Protein AF-A0A2G6J281-F1 (afdb_monomer)

pLDDT: mean 72.34, std 15.85, range [36.16, 94.69]

Mean predicted aligned error: 18.1 Å

Sequence (210 aa):
MTTSAEVPEDAGVRAAHARAREVGAAQGRRDAAAYISDRTSDGYLLRRAVSTLAMGLGLFLVGGLLGALLLNLLGRRPSLRYAQRLGDAARATIAAIGDGGDGGGDGGGDGDGDGEEGGPLAPLTEPLTQAARTVERLVDLAAPLESDRGGDLAAARCAELYTTLEALLGHLEALALQVEAWRARDHDDAVTAEITAAAEALTARVEEAA

Secondary structure (DSSP, 8-state):
--------HHHHHHHHHHHHHHHHHHHHHHHHHHHHHHHSHHHHHHHHHHHHHHHHHHHHHHHHHHHHHHHHHHHSPPPHHHHHHHHHHHHHHHHHHHHTT-----S----------S-TTGGGHHHHHHHHHHHHHHHHHHHHHHH-TT-HHHHHHHHHHHHHHHHHHHHHHHHHHHHHHHHTS---HHHHHHHHHHHHHHHHHHHHH-

Foldseek 3Di:
DDDDDDDPPPVVVVVVVVVVVVVVVVVVVVVVVVVVCVPDVVVVVVVVVVVVVVVVVVCVVVVVVVVVVVVVVVVPLCALVNLVVLLVLLVVLLVLLVVVFDPDPDDDDPDPDDDPPGGLLRLQPVLSVLLNVLSVVLSVLLVVLNVVVPDPVSSVSNVVSSVLSVVLSVLSVVVSVLSVVLVVDDDDPVSSVVSNVSSVVSNVSSVVSD

Solvent-accessible surface area (backbone atoms only — not comparable to full-atom values): 12005 Å² total; per-residue (Å²): 134,83,91,84,77,85,82,76,60,72,62,55,56,52,53,51,55,51,50,52,51,52,51,52,54,52,49,52,51,51,52,49,51,51,54,48,49,71,68,38,68,62,49,57,48,50,52,50,48,51,52,50,51,51,52,51,50,49,52,48,52,51,52,49,50,51,48,50,49,50,51,48,56,73,62,51,66,86,43,65,70,53,45,48,51,52,40,52,50,39,49,52,47,50,46,61,55,53,70,74,48,71,83,74,94,73,86,91,72,101,62,100,64,86,79,75,87,60,50,92,58,46,69,38,52,61,38,49,52,50,39,50,53,43,43,52,51,51,42,59,59,39,52,62,38,65,72,47,78,84,41,73,66,33,53,52,51,43,53,50,50,49,54,50,52,53,52,53,34,55,52,48,54,54,48,42,55,50,50,56,52,50,73,75,44,81,86,44,74,65,52,48,51,52,47,47,52,49,22,54,53,47,39,54,53,40,61,77,70,100

Structure (mmCIF, N/CA/C/O backbone):
data_AF-A0A2G6J281-F1
#
_entry.id   AF-A0A2G6J281-F1
#
loop_
_atom_site.group_PDB
_atom_site.id
_atom_site.type_symbol
_atom_site.label_atom_id
_atom_site.label_alt_id
_atom_site.label_comp_id
_atom_site.label_asym_id
_atom_site.label_entity_id
_atom_site.label_seq_id
_atom_site.pdbx_PDB_ins_code
_atom_site.Cartn_x
_atom_site.Cartn_y
_atom_site.Cartn_z
_atom_site.occupancy
_atom_site.B_iso_or_equiv
_atom_site.auth_seq_id
_atom_site.auth_comp_id
_atom_site.auth_asym_id
_atom_site.auth_atom_id
_atom_site.pdbx_PDB_model_num
ATOM 1 N N . MET A 1 1 ? -118.760 32.537 0.431 1.00 36.28 1 MET A N 1
ATOM 2 C CA . MET A 1 1 ? -118.162 33.709 -0.237 1.00 36.28 1 MET A CA 1
ATOM 3 C C . MET A 1 1 ? -116.824 33.997 0.427 1.00 36.28 1 MET A C 1
ATOM 5 O O . MET A 1 1 ? -116.804 34.332 1.600 1.00 36.28 1 MET A O 1
ATOM 9 N N . THR A 1 2 ? -115.757 33.703 -0.321 1.00 37.19 2 THR A N 1
ATOM 10 C CA . THR A 1 2 ? -114.364 34.190 -0.235 1.00 37.19 2 THR A CA 1
ATOM 11 C C . THR A 1 2 ? -113.730 34.436 1.140 1.00 37.19 2 THR A C 1
ATOM 13 O O . THR A 1 2 ? -113.844 35.511 1.719 1.00 37.19 2 THR A O 1
ATOM 16 N N . THR A 1 3 ? -112.932 33.460 1.576 1.00 41.19 3 THR A N 1
ATOM 17 C CA . THR A 1 3 ? -111.776 33.639 2.463 1.00 41.19 3 THR A CA 1
ATOM 18 C C . THR A 1 3 ? -110.683 34.430 1.738 1.00 41.19 3 THR A C 1
ATOM 20 O O . THR A 1 3 ? -110.033 33.890 0.846 1.00 41.19 3 THR A O 1
ATOM 23 N N . SER A 1 4 ? -110.467 35.686 2.129 1.00 49.28 4 SER A N 1
ATOM 24 C CA . SER A 1 4 ? -109.177 36.364 1.962 1.00 49.28 4 SER A CA 1
ATOM 25 C C . SER A 1 4 ? -108.483 36.322 3.315 1.00 49.28 4 SER A C 1
ATOM 27 O O . SER A 1 4 ? -108.919 36.991 4.247 1.00 49.28 4 SER A O 1
ATOM 29 N N . ALA A 1 5 ? -107.444 35.502 3.430 1.00 51.75 5 ALA A N 1
ATOM 30 C CA . ALA A 1 5 ? -106.499 35.559 4.533 1.00 51.75 5 ALA A CA 1
ATOM 31 C C . ALA A 1 5 ? -105.119 35.804 3.922 1.00 51.75 5 ALA A C 1
ATOM 33 O O . ALA A 1 5 ? -104.686 35.075 3.030 1.00 51.75 5 ALA A O 1
ATOM 34 N N . GLU A 1 6 ? -104.523 36.908 4.356 1.00 49.16 6 GLU A N 1
ATOM 35 C CA . GLU A 1 6 ? -103.303 37.533 3.863 1.00 49.16 6 GLU A CA 1
ATOM 36 C C . GLU A 1 6 ? -102.089 36.599 3.818 1.00 49.16 6 GLU A C 1
ATOM 38 O O . GLU A 1 6 ? -101.853 35.767 4.693 1.00 49.16 6 GLU A O 1
ATOM 43 N N . VAL A 1 7 ? -101.291 36.806 2.775 1.00 54.88 7 VAL A N 1
ATOM 44 C CA . VAL A 1 7 ? -100.004 36.167 2.508 1.00 54.88 7 VAL A CA 1
ATOM 45 C C . VAL A 1 7 ? -98.959 36.658 3.527 1.00 54.88 7 VAL A C 1
ATOM 47 O O . VAL A 1 7 ? -98.686 37.858 3.568 1.00 54.88 7 VAL A O 1
ATOM 50 N N . PRO A 1 8 ? -98.297 35.787 4.318 1.00 52.44 8 PRO A N 1
ATOM 51 C CA . PRO A 1 8 ? -97.221 36.197 5.216 1.00 52.44 8 PRO A CA 1
ATOM 52 C C . PRO A 1 8 ? -95.855 36.142 4.501 1.00 52.44 8 PRO A C 1
ATOM 54 O O . PRO A 1 8 ? -94.905 35.548 5.007 1.00 52.44 8 PRO A O 1
ATOM 57 N N . GLU A 1 9 ? -95.726 36.728 3.306 1.00 56.56 9 GLU A N 1
ATOM 58 C CA . GLU A 1 9 ? -94.452 36.743 2.554 1.00 56.56 9 GLU A CA 1
ATOM 59 C C . GLU A 1 9 ? -93.429 37.722 3.158 1.00 56.56 9 GLU A C 1
ATOM 61 O O . GLU A 1 9 ? -92.218 37.501 3.093 1.00 56.56 9 GLU A O 1
ATOM 66 N N . ASP A 1 10 ? -93.895 38.761 3.850 1.00 60.50 10 ASP A N 1
ATOM 67 C CA . ASP A 1 10 ? -93.049 39.877 4.286 1.00 60.50 10 ASP A CA 1
ATOM 68 C C . ASP A 1 10 ? -92.187 39.581 5.527 1.00 60.50 10 ASP A C 1
ATOM 70 O O . ASP A 1 10 ? -91.179 40.245 5.790 1.00 60.50 10 ASP A O 1
ATOM 74 N N . ALA A 1 11 ? -92.564 38.589 6.336 1.00 59.88 11 ALA A N 1
ATOM 75 C CA . ALA A 1 11 ? -91.786 38.189 7.512 1.00 59.88 11 ALA A CA 1
ATOM 76 C C . ALA A 1 11 ? -90.620 37.261 7.131 1.00 59.88 11 ALA A C 1
ATOM 78 O O . ALA A 1 11 ? -89.511 37.409 7.651 1.00 59.88 11 ALA A O 1
ATOM 79 N N . GLY A 1 12 ? -90.850 36.348 6.180 1.00 63.81 12 GLY A N 1
ATOM 80 C CA . GLY A 1 12 ? -89.843 35.398 5.705 1.00 63.81 12 GLY A CA 1
ATOM 81 C C . GLY A 1 12 ? -88.699 36.081 4.957 1.00 63.81 12 GLY A C 1
ATOM 82 O O . GLY A 1 12 ? -87.530 35.812 5.238 1.00 63.81 12 GLY A O 1
ATOM 83 N N . VAL A 1 13 ? -89.021 37.035 4.076 1.00 63.66 13 VAL A N 1
ATOM 84 C CA . VAL A 1 13 ? -88.019 37.788 3.303 1.00 63.66 13 VAL A CA 1
ATOM 85 C C . VAL A 1 13 ? -87.156 38.671 4.212 1.00 63.66 13 VAL A C 1
ATOM 87 O O . VAL A 1 13 ? -85.931 38.702 4.068 1.00 63.66 13 VAL A O 1
ATOM 90 N N . ARG A 1 14 ? -87.752 39.324 5.220 1.00 67.62 14 ARG A N 1
ATOM 91 C CA . ARG A 1 14 ? -86.999 40.119 6.208 1.00 67.62 14 ARG A CA 1
ATOM 92 C C . ARG A 1 14 ? -86.098 39.256 7.095 1.00 67.62 14 ARG A C 1
ATOM 94 O O . ARG A 1 14 ? -84.954 39.639 7.340 1.00 67.62 14 ARG A O 1
ATOM 101 N N . ALA A 1 15 ? -86.562 38.080 7.520 1.00 70.19 15 ALA A N 1
ATOM 102 C CA . ALA A 1 15 ? -85.751 37.138 8.294 1.00 70.19 15 ALA A CA 1
ATOM 103 C C . ALA A 1 15 ? -84.578 36.563 7.475 1.00 70.19 15 ALA A C 1
ATOM 105 O O . ALA A 1 15 ? -83.464 36.432 7.989 1.00 70.19 15 ALA A O 1
ATOM 106 N N . ALA A 1 16 ? -84.794 36.277 6.188 1.00 67.50 16 ALA A N 1
ATOM 107 C CA . ALA A 1 16 ? -83.745 35.820 5.280 1.00 67.50 16 ALA A CA 1
ATOM 108 C C . ALA A 1 16 ? -82.684 36.908 5.032 1.00 67.50 16 ALA A C 1
ATOM 110 O O . ALA A 1 16 ? -81.487 36.629 5.109 1.00 67.50 16 ALA A O 1
ATOM 111 N N . HIS A 1 17 ? -83.099 38.164 4.830 1.00 69.00 17 HIS A N 1
ATOM 112 C CA . HIS A 1 17 ? -82.170 39.291 4.703 1.00 69.00 17 HIS A CA 1
ATOM 113 C C . HIS A 1 17 ? -81.377 39.565 5.987 1.00 69.00 17 HIS A C 1
ATOM 115 O O . HIS A 1 17 ? -80.195 39.912 5.907 1.00 69.00 17 HIS A O 1
ATOM 121 N N . ALA A 1 18 ? -81.986 39.386 7.163 1.00 71.31 18 ALA A N 1
ATOM 122 C CA . ALA A 1 18 ? -81.285 39.515 8.438 1.00 71.31 18 ALA A CA 1
ATOM 123 C C . ALA A 1 18 ? -80.198 38.436 8.587 1.00 71.31 18 ALA A C 1
ATOM 125 O O . ALA A 1 18 ? -79.039 38.766 8.840 1.00 71.31 18 ALA A O 1
ATOM 126 N N . ARG A 1 19 ? -80.527 37.168 8.294 1.00 68.62 19 ARG A N 1
ATOM 127 C CA . ARG A 1 19 ? -79.550 36.064 8.297 1.00 68.62 19 ARG A CA 1
ATOM 128 C C . ARG A 1 19 ? -78.427 36.261 7.282 1.00 68.62 19 ARG A C 1
ATOM 130 O O . ARG A 1 19 ? -77.271 36.006 7.603 1.00 68.62 19 ARG A O 1
ATOM 137 N N . ALA A 1 20 ? -78.729 36.747 6.079 1.00 67.06 20 ALA A N 1
ATOM 138 C CA . ALA A 1 20 ? -77.706 37.011 5.067 1.00 67.06 20 ALA A CA 1
ATOM 139 C C . ALA A 1 20 ? -76.703 38.087 5.526 1.00 67.06 20 ALA A C 1
ATOM 141 O O . ALA A 1 20 ? -75.500 37.946 5.301 1.00 67.06 20 ALA A O 1
ATOM 142 N N . ARG A 1 21 ? -77.169 39.130 6.229 1.00 69.38 21 ARG A N 1
ATOM 143 C CA . ARG A 1 21 ? -76.287 40.149 6.822 1.00 69.38 21 ARG A CA 1
ATOM 144 C C . ARG A 1 21 ? -75.441 39.594 7.965 1.00 69.38 21 ARG A C 1
ATOM 146 O O . ARG A 1 21 ? -74.266 39.933 8.053 1.00 69.38 21 ARG A O 1
ATOM 153 N N . GLU A 1 22 ? -75.999 38.727 8.804 1.00 74.19 22 GLU A N 1
ATOM 154 C CA . GLU A 1 22 ? -75.253 38.080 9.891 1.00 74.19 22 GLU A CA 1
ATOM 155 C C . GLU A 1 22 ? -74.158 37.149 9.366 1.00 74.19 22 GLU A C 1
ATOM 157 O O . GLU A 1 22 ? -73.026 37.200 9.852 1.00 74.19 22 GLU A O 1
ATOM 162 N N . VAL A 1 23 ? -74.459 36.349 8.338 1.00 72.00 23 VAL A N 1
ATOM 163 C CA . VAL A 1 23 ? -73.477 35.465 7.694 1.00 72.00 23 VAL A CA 1
ATOM 164 C C . VAL A 1 23 ? -72.401 36.288 6.988 1.00 72.00 23 VAL A C 1
ATOM 166 O O . VAL A 1 23 ? -71.219 36.030 7.199 1.00 72.00 23 VAL A O 1
ATOM 169 N N . GLY A 1 24 ? -72.774 37.334 6.243 1.00 68.56 24 GLY A N 1
ATOM 170 C CA . GLY A 1 24 ? -71.813 38.247 5.617 1.00 68.56 24 GLY A CA 1
ATOM 171 C C . GLY A 1 24 ? -70.904 38.950 6.634 1.00 68.56 24 GLY A C 1
ATOM 172 O O . GLY A 1 24 ? -69.693 39.027 6.436 1.00 68.56 24 GLY A O 1
ATOM 173 N N . ALA A 1 25 ? -71.451 39.385 7.773 1.00 71.88 25 ALA A N 1
ATOM 174 C CA . ALA A 1 25 ? -70.680 39.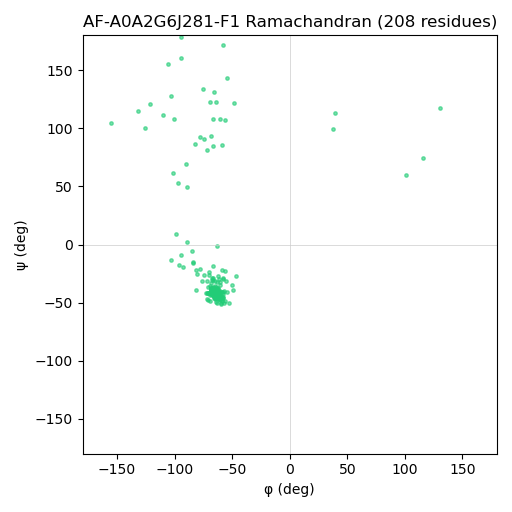997 8.855 1.00 71.88 25 ALA A CA 1
ATOM 175 C C . ALA A 1 25 ? -69.800 38.987 9.612 1.00 71.88 25 ALA A C 1
ATOM 177 O O . ALA A 1 25 ? -68.742 39.342 10.132 1.00 71.88 25 ALA A O 1
ATOM 178 N N . ALA A 1 26 ? -70.215 37.724 9.716 1.00 68.38 26 ALA A N 1
ATOM 179 C CA . ALA A 1 26 ? -69.396 36.663 10.297 1.00 68.38 26 ALA A CA 1
ATOM 180 C C . ALA A 1 26 ? -68.241 36.266 9.364 1.00 68.38 26 ALA A C 1
ATOM 182 O O . ALA A 1 26 ? -67.112 36.118 9.831 1.00 68.38 26 ALA A O 1
ATOM 183 N N . GLN A 1 27 ? -68.504 36.161 8.059 1.00 70.31 27 GLN A N 1
ATOM 184 C CA . GLN A 1 27 ? -67.502 35.864 7.035 1.00 70.31 27 GLN A CA 1
ATOM 185 C C . GLN A 1 27 ? -66.469 36.994 6.946 1.00 70.31 27 GLN A C 1
ATOM 187 O O . GLN A 1 27 ? -65.279 36.749 7.108 1.00 70.31 27 GLN A O 1
ATOM 192 N N . GLY A 1 28 ? -66.927 38.248 6.846 1.00 69.56 28 GLY A N 1
ATOM 193 C CA . GLY A 1 28 ? -66.046 39.415 6.804 1.00 69.56 28 GLY A CA 1
ATOM 194 C C . GLY A 1 28 ? -65.173 39.563 8.054 1.00 69.56 28 GLY A C 1
ATOM 195 O O . GLY A 1 28 ? -64.028 39.987 7.950 1.00 69.56 28 GLY A O 1
ATOM 196 N N . ARG A 1 29 ? -65.658 39.149 9.235 1.00 68.44 29 ARG A N 1
ATOM 197 C CA . ARG A 1 29 ? -64.842 39.117 10.464 1.00 68.44 29 ARG A CA 1
ATOM 198 C C . ARG A 1 29 ? -63.782 38.017 10.449 1.00 68.44 29 ARG A C 1
ATOM 200 O O . ARG A 1 29 ? -62.690 38.251 10.957 1.00 68.44 29 ARG A O 1
ATOM 207 N N . ARG A 1 30 ? -64.072 36.844 9.877 1.00 66.31 30 ARG A N 1
ATOM 208 C CA . ARG A 1 30 ? -63.082 35.762 9.724 1.00 66.31 30 ARG A CA 1
ATOM 209 C C . ARG A 1 30 ? -62.011 36.125 8.704 1.00 66.31 30 ARG A C 1
ATOM 211 O O . ARG A 1 30 ? -60.834 35.956 8.999 1.00 66.31 30 ARG A O 1
ATOM 218 N N . ASP A 1 31 ? -62.410 36.694 7.572 1.00 66.75 31 ASP A N 1
ATOM 219 C CA . ASP A 1 31 ? -61.478 37.110 6.524 1.00 66.75 31 ASP A CA 1
ATOM 220 C C . ASP A 1 31 ? -60.626 38.300 6.984 1.00 66.75 31 ASP A C 1
ATOM 222 O O . ASP A 1 31 ? -59.417 38.315 6.764 1.00 66.75 31 ASP A O 1
ATOM 226 N N . ALA A 1 32 ? -61.209 39.251 7.724 1.00 61.34 32 ALA A N 1
ATOM 227 C CA . ALA A 1 32 ? -60.452 40.330 8.354 1.00 61.34 32 ALA A CA 1
ATOM 228 C C . ALA A 1 32 ? -59.491 39.811 9.435 1.00 61.34 32 ALA A C 1
ATOM 230 O O . ALA A 1 32 ? -58.360 40.280 9.507 1.00 61.34 32 ALA A O 1
ATOM 231 N N . ALA A 1 33 ? -59.891 38.829 10.251 1.00 61.09 33 ALA A N 1
ATOM 232 C CA . ALA A 1 33 ? -59.008 38.223 11.248 1.00 61.09 33 ALA A CA 1
ATOM 233 C C . ALA A 1 33 ? -57.845 37.454 10.599 1.00 61.09 33 ALA A C 1
ATOM 235 O O . ALA A 1 33 ? -56.710 37.576 11.055 1.00 61.09 33 ALA A O 1
ATOM 236 N N . ALA A 1 34 ? -58.103 36.729 9.506 1.00 60.69 34 ALA A N 1
ATOM 237 C CA . ALA A 1 34 ? -57.070 36.060 8.720 1.00 60.69 34 ALA A CA 1
ATOM 238 C C . ALA A 1 34 ? -56.107 37.078 8.087 1.00 60.69 34 ALA A C 1
ATOM 240 O O . ALA A 1 34 ? -54.893 36.948 8.239 1.00 60.69 34 ALA A O 1
ATOM 241 N N . TYR A 1 35 ? -56.639 38.145 7.482 1.00 59.97 35 TYR A N 1
ATOM 242 C CA . TYR A 1 35 ? -55.853 39.231 6.891 1.00 59.97 35 TYR A CA 1
ATOM 243 C C . TYR A 1 35 ? -55.008 39.990 7.925 1.00 59.97 35 TYR A C 1
ATOM 245 O O . TYR A 1 35 ? -53.868 40.355 7.649 1.00 59.97 35 TYR A O 1
ATOM 253 N N . ILE A 1 36 ? -55.533 40.201 9.137 1.00 56.94 36 ILE A N 1
ATOM 254 C CA . ILE A 1 36 ? -54.784 40.807 10.246 1.00 56.94 36 ILE A CA 1
ATOM 255 C C . ILE A 1 36 ? -53.693 39.847 10.736 1.00 56.94 36 ILE A C 1
ATOM 257 O O . ILE A 1 36 ? -52.570 40.290 10.942 1.00 56.94 36 ILE A O 1
ATOM 261 N N . SER A 1 37 ? -53.975 38.544 10.855 1.00 57.50 37 SER A N 1
ATOM 262 C CA . SER A 1 37 ? -52.988 37.548 11.306 1.00 57.50 37 SER A CA 1
ATOM 263 C C . SER A 1 37 ? -51.829 37.330 10.327 1.00 57.50 37 SER A C 1
ATOM 265 O O . SER A 1 37 ? -50.723 37.010 10.753 1.00 57.50 37 SER A O 1
ATOM 267 N N . ASP A 1 38 ? -52.069 37.532 9.029 1.00 56.22 38 ASP A N 1
ATOM 268 C CA . ASP A 1 38 ? -51.047 37.388 7.987 1.00 56.22 38 ASP A CA 1
ATOM 269 C C . ASP A 1 38 ? -50.164 38.647 7.877 1.00 56.22 38 ASP A C 1
ATOM 271 O O . ASP A 1 38 ? -49.026 38.588 7.413 1.00 56.22 38 ASP A O 1
ATOM 275 N N . ARG A 1 39 ? -50.668 39.800 8.349 1.00 54.50 39 ARG A N 1
ATOM 276 C CA . ARG A 1 39 ? -49.975 41.097 8.293 1.00 54.50 39 ARG A CA 1
ATOM 277 C C . ARG A 1 39 ? -49.366 41.549 9.621 1.00 54.50 39 ARG A C 1
ATOM 279 O O . ARG A 1 39 ? -48.566 42.485 9.618 1.00 54.50 39 ARG A O 1
ATOM 286 N N . THR A 1 40 ? -49.717 40.932 10.749 1.00 55.75 40 THR A N 1
ATOM 287 C CA . THR A 1 40 ? -49.035 41.190 12.020 1.00 55.75 40 THR A CA 1
ATOM 288 C C . THR A 1 40 ? -47.673 40.502 12.023 1.00 55.75 40 THR A C 1
ATOM 290 O O . THR A 1 40 ? -47.521 39.339 11.652 1.00 55.75 40 THR A O 1
ATOM 293 N N . SER A 1 41 ? -46.655 41.244 12.461 1.00 53.41 41 SER A N 1
ATOM 294 C CA . SER A 1 41 ? -45.264 40.800 12.606 1.00 53.41 41 SER A CA 1
ATOM 295 C C . SER A 1 41 ? -45.120 39.447 13.309 1.00 53.41 41 SER A C 1
ATOM 297 O O . SER A 1 41 ? -44.174 38.718 13.027 1.00 53.41 41 SER A O 1
ATOM 299 N N . ASP A 1 42 ? -46.074 39.084 14.166 1.00 57.28 42 ASP A N 1
ATOM 300 C CA . ASP A 1 42 ? -46.091 37.840 14.931 1.00 57.28 42 ASP A CA 1
ATOM 301 C C . ASP A 1 42 ? -46.231 36.587 14.058 1.00 57.28 42 ASP A C 1
ATOM 303 O O . ASP A 1 42 ? -45.553 35.599 14.327 1.00 57.28 42 ASP A O 1
ATOM 307 N N . GLY A 1 43 ? -47.017 36.609 12.973 1.00 53.22 43 GLY A N 1
ATOM 308 C CA . GLY A 1 43 ? -47.150 35.457 12.067 1.00 53.22 43 GLY A CA 1
ATOM 309 C C . GLY A 1 43 ? -45.864 35.172 11.283 1.00 53.22 43 GLY A C 1
ATOM 310 O O . GLY A 1 43 ? -45.452 34.018 11.110 1.00 53.22 43 GLY A O 1
ATOM 311 N N . TYR A 1 44 ? -45.172 36.239 10.878 1.00 56.94 44 TYR A N 1
ATOM 312 C CA . TYR A 1 44 ? -43.866 36.160 10.229 1.00 56.94 44 TYR A CA 1
ATOM 313 C C . TYR A 1 44 ? -42.761 35.750 11.214 1.00 56.94 44 TYR A C 1
ATOM 315 O O . TYR A 1 44 ? -41.926 34.905 10.885 1.00 56.94 44 TYR A O 1
ATOM 323 N N . LEU A 1 45 ? -42.773 36.292 12.437 1.00 57.44 45 LEU A N 1
ATOM 324 C CA . LEU A 1 45 ? -41.825 35.932 13.494 1.00 57.44 45 LEU A CA 1
ATOM 325 C C . LEU A 1 45 ? -41.985 34.472 13.926 1.00 57.44 45 LEU A C 1
ATOM 327 O O . LEU A 1 45 ? -40.975 33.788 14.078 1.00 57.44 45 LEU A O 1
ATOM 331 N N . LEU A 1 46 ? -43.215 33.963 14.041 1.00 64.75 46 LEU A N 1
ATOM 332 C CA . LEU A 1 46 ? -43.466 32.563 14.385 1.00 64.75 46 LEU A CA 1
ATOM 333 C C . LEU A 1 46 ? -42.978 31.618 13.279 1.00 64.75 46 LEU A C 1
ATOM 335 O O . LEU A 1 46 ? -42.266 30.659 13.566 1.00 64.75 46 LEU A O 1
ATOM 339 N N . ARG A 1 47 ? -43.279 31.910 12.002 1.00 61.16 47 ARG A N 1
ATOM 340 C CA . ARG A 1 47 ? -42.759 31.118 10.869 1.00 61.16 47 ARG A CA 1
ATOM 341 C C . ARG A 1 47 ? -41.238 31.167 10.794 1.00 61.16 47 ARG A C 1
ATOM 343 O O . ARG A 1 47 ? -40.610 30.135 10.580 1.00 61.16 47 ARG A O 1
ATOM 350 N N . ARG A 1 48 ? -40.630 32.336 11.008 1.00 64.19 48 ARG A N 1
ATOM 351 C CA . ARG A 1 48 ? -39.170 32.485 11.017 1.00 64.19 48 ARG A CA 1
ATOM 352 C C . ARG A 1 48 ? -38.537 31.723 12.179 1.00 64.19 48 ARG A C 1
ATOM 354 O O . ARG A 1 48 ? -37.532 31.052 11.964 1.00 64.19 48 ARG A O 1
ATOM 361 N N . ALA A 1 49 ? -39.121 31.774 13.374 1.00 65.50 49 ALA A N 1
ATOM 362 C CA . ALA A 1 49 ? -38.647 31.027 14.536 1.00 65.50 49 ALA A CA 1
ATOM 363 C C . ALA A 1 49 ? -38.752 29.511 14.312 1.00 65.50 49 ALA A C 1
ATOM 365 O O . ALA A 1 49 ? -37.777 28.799 14.536 1.00 65.50 49 ALA A O 1
ATOM 366 N N . VAL A 1 50 ? -39.882 29.026 13.784 1.00 67.94 50 VAL A N 1
ATOM 367 C CA . VAL A 1 50 ? -40.085 27.603 13.465 1.00 67.94 50 VAL A CA 1
ATOM 368 C C . VAL A 1 50 ? -39.110 27.130 12.384 1.00 67.94 50 VAL A C 1
ATOM 370 O O . VAL A 1 50 ? -38.479 26.093 12.561 1.00 67.94 50 VAL A O 1
ATOM 373 N N . SER A 1 51 ? -38.905 27.900 11.311 1.00 63.22 51 SER A N 1
ATOM 374 C CA . SER A 1 51 ? -37.929 27.560 10.266 1.00 63.22 51 SER A CA 1
ATOM 375 C C . SER A 1 51 ? -36.486 27.586 10.775 1.00 63.22 51 SER A C 1
ATOM 377 O O . SER A 1 51 ? -35.692 26.727 10.402 1.00 63.22 51 SER A O 1
ATOM 379 N N . THR A 1 52 ? -36.143 28.530 11.658 1.00 66.38 52 THR A N 1
ATOM 380 C CA . THR A 1 52 ? -34.799 28.617 12.257 1.00 66.38 52 THR A CA 1
ATOM 381 C C . THR A 1 52 ? -34.546 27.443 13.203 1.00 66.38 52 THR A C 1
ATOM 383 O O . THR A 1 52 ? -33.474 26.846 13.163 1.00 66.38 52 THR A O 1
ATOM 386 N N . LEU A 1 53 ? -35.544 27.056 14.004 1.00 64.81 53 LEU A N 1
ATOM 387 C CA . LEU A 1 53 ? -35.475 25.870 14.858 1.00 64.81 53 LEU A CA 1
ATOM 388 C C . LEU A 1 53 ? -35.395 24.584 14.032 1.00 64.81 53 LEU A C 1
ATOM 390 O O . LEU A 1 53 ? -34.588 23.721 14.351 1.00 64.81 53 LEU A O 1
ATOM 394 N N . ALA A 1 54 ? -36.162 24.468 12.946 1.00 64.88 54 ALA A N 1
ATOM 395 C CA . ALA A 1 54 ? -36.110 23.313 12.051 1.00 64.88 54 ALA A CA 1
ATOM 396 C C . ALA A 1 54 ? -34.750 23.192 11.341 1.00 64.88 54 ALA A C 1
ATOM 398 O O . ALA A 1 54 ? -34.187 22.100 11.282 1.00 64.88 54 ALA A O 1
ATOM 399 N N . MET A 1 55 ? -34.184 24.307 10.863 1.00 63.16 55 MET A N 1
ATOM 400 C CA . MET A 1 55 ? -32.831 24.337 10.297 1.00 63.16 55 MET A CA 1
ATOM 401 C C . MET A 1 55 ? -31.768 23.996 11.346 1.00 63.16 55 MET A C 1
ATOM 403 O O . MET A 1 55 ? -30.879 23.199 11.062 1.00 63.16 55 MET A O 1
ATOM 407 N N . GLY A 1 56 ? -31.879 24.542 12.562 1.00 59.09 56 GLY A N 1
ATOM 408 C CA . GLY A 1 56 ? -30.963 24.248 13.666 1.00 59.09 56 GLY A CA 1
ATOM 409 C C . GLY A 1 56 ? -31.010 22.782 14.099 1.00 59.09 56 GLY A C 1
ATOM 410 O O . GLY A 1 56 ? -29.965 22.164 14.288 1.00 59.09 56 GLY A O 1
ATOM 411 N N . LEU A 1 57 ? -32.207 22.196 14.180 1.00 66.94 57 LEU A N 1
ATOM 412 C CA . LEU A 1 57 ? -32.394 20.782 14.504 1.00 66.94 57 LEU A CA 1
ATOM 413 C C . LEU A 1 57 ? -31.867 19.876 13.381 1.00 66.94 57 LEU A C 1
ATOM 415 O O . LEU A 1 57 ? -31.222 18.871 13.660 1.00 66.94 57 LEU A O 1
ATOM 419 N N . GLY A 1 58 ? -32.084 20.254 12.117 1.00 59.25 58 GLY A N 1
ATOM 420 C CA . GLY A 1 58 ? -31.536 19.551 10.957 1.00 59.25 58 GLY A CA 1
ATOM 421 C C . GLY A 1 58 ? -30.006 19.547 10.949 1.00 59.25 58 GLY A C 1
ATOM 422 O O . GLY A 1 58 ? -29.398 18.489 10.812 1.00 59.25 58 GLY A O 1
ATOM 423 N N . LEU A 1 59 ? -29.375 20.702 11.181 1.00 64.81 59 LEU A N 1
ATOM 424 C CA . LEU A 1 59 ? -27.917 20.818 11.298 1.00 64.81 59 LEU A CA 1
ATOM 425 C C . LEU A 1 59 ? -27.363 20.040 12.496 1.00 64.81 59 LEU A C 1
ATOM 427 O O . LEU A 1 59 ? -26.319 19.407 12.370 1.00 64.81 59 LEU A O 1
ATOM 431 N N . PHE A 1 60 ? -28.064 20.039 13.632 1.00 64.50 60 PHE A N 1
ATOM 432 C CA . PHE A 1 60 ? -27.663 19.267 14.807 1.00 64.50 60 PHE A CA 1
ATOM 433 C C . PHE A 1 60 ? -27.767 17.757 14.573 1.00 64.50 60 PHE A C 1
ATOM 435 O O . PHE A 1 60 ? -26.864 17.021 14.954 1.00 64.50 60 PHE A O 1
ATOM 442 N N . LEU A 1 61 ? -28.824 17.281 13.909 1.00 69.12 61 LEU A N 1
ATOM 443 C CA . LEU A 1 61 ? -28.980 15.865 13.572 1.00 69.12 61 LEU A CA 1
ATOM 444 C C . LEU A 1 61 ? -27.956 15.414 12.529 1.00 69.12 61 LEU A C 1
ATOM 446 O O . LEU A 1 61 ? -27.362 14.353 12.693 1.00 69.12 61 LEU A O 1
ATOM 450 N N . VAL A 1 62 ? -27.701 16.221 11.495 1.00 67.50 62 VAL A N 1
ATOM 451 C CA . VAL A 1 62 ? -26.660 15.930 10.497 1.00 67.50 62 VAL A CA 1
ATOM 452 C C . VAL A 1 62 ? -25.278 15.959 11.146 1.00 67.50 62 VAL A C 1
ATOM 454 O O . VAL A 1 62 ? -24.507 15.027 10.951 1.00 67.50 62 VAL A O 1
ATOM 457 N N . GLY A 1 63 ? -24.978 16.966 11.968 1.00 62.50 63 GLY A N 1
ATOM 458 C CA . GLY A 1 63 ? -23.717 17.064 12.705 1.00 62.50 63 GLY A CA 1
ATOM 459 C C . GLY A 1 63 ? -23.536 15.942 13.727 1.00 62.50 63 GLY A C 1
ATOM 460 O O . GLY A 1 63 ? -22.445 15.398 13.849 1.00 62.50 63 GLY A O 1
ATOM 461 N N . GLY A 1 64 ? -24.606 15.535 14.409 1.00 65.81 64 GLY A N 1
ATOM 462 C CA . GLY A 1 64 ? -24.617 14.403 15.333 1.00 65.81 64 GLY A CA 1
ATOM 463 C C . GLY A 1 64 ? -24.440 13.066 14.619 1.00 65.81 64 GLY A C 1
ATOM 464 O O . GLY A 1 64 ? -23.697 12.220 15.102 1.00 65.81 64 GLY A O 1
ATOM 465 N N . LEU A 1 65 ? -25.048 12.887 13.443 1.00 69.31 65 LEU A N 1
ATOM 466 C CA . LEU A 1 65 ? -24.852 11.705 12.604 1.00 69.31 65 LEU A CA 1
ATOM 467 C C . LEU A 1 65 ? -23.428 11.657 12.043 1.00 69.31 65 LEU A C 1
ATOM 469 O O . LEU A 1 65 ? -22.804 10.603 12.074 1.00 69.31 65 LEU A O 1
ATOM 473 N N . LEU A 1 66 ? -22.893 12.789 11.578 1.00 67.50 66 LEU A N 1
ATOM 474 C CA . LEU A 1 66 ? -21.519 12.896 11.089 1.00 67.50 66 LEU A CA 1
ATOM 475 C C . LEU A 1 66 ? -20.514 12.661 12.224 1.00 67.50 66 LEU A C 1
ATOM 477 O O . LEU A 1 66 ? -19.538 11.945 12.041 1.00 67.50 66 LEU A O 1
ATOM 481 N N . GLY A 1 67 ? -20.788 13.205 13.411 1.00 67.19 67 GLY A N 1
ATOM 482 C CA . GLY A 1 67 ? -20.011 12.980 14.626 1.00 67.19 67 GLY A CA 1
ATOM 483 C C . GLY A 1 67 ? -20.069 11.525 15.084 1.00 67.19 67 GLY A C 1
ATOM 484 O O . GLY A 1 67 ? -19.038 10.951 15.407 1.00 67.19 67 GLY A O 1
ATOM 485 N N . ALA A 1 68 ? -21.241 10.889 15.036 1.00 65.12 68 ALA A N 1
ATOM 486 C CA . ALA A 1 68 ? -21.400 9.466 15.316 1.00 65.12 68 ALA A CA 1
ATOM 487 C C . ALA A 1 68 ? -20.717 8.593 14.254 1.00 65.12 68 ALA A C 1
ATOM 489 O O . ALA A 1 68 ? -20.140 7.570 14.601 1.00 65.12 68 ALA A O 1
ATOM 490 N N . LEU A 1 69 ? -20.731 8.992 12.979 1.00 63.88 69 LEU A N 1
ATOM 491 C CA . LEU A 1 69 ? -20.021 8.312 11.896 1.00 63.88 69 LEU A CA 1
ATOM 492 C C . LEU A 1 69 ? -18.504 8.433 12.075 1.00 63.88 69 LEU A C 1
ATOM 494 O O . LEU A 1 69 ? -17.805 7.438 11.941 1.00 63.88 69 LEU A O 1
ATOM 498 N N . LEU A 1 70 ? -18.006 9.618 12.437 1.00 63.81 70 LEU A N 1
ATOM 499 C CA . LEU A 1 70 ? -16.600 9.862 12.760 1.00 63.81 70 LEU A CA 1
ATOM 500 C C . LEU A 1 70 ? -16.173 9.097 14.013 1.00 63.81 70 LEU A C 1
ATOM 502 O O . LEU A 1 70 ? -15.122 8.476 13.997 1.00 63.81 70 LEU A O 1
ATOM 506 N N . LEU A 1 71 ? -16.998 9.059 15.062 1.00 62.72 71 LEU A N 1
ATOM 507 C CA . LEU A 1 71 ? -16.760 8.247 16.261 1.00 62.72 71 LEU A CA 1
ATOM 508 C C . LEU A 1 71 ? -16.850 6.744 15.973 1.00 62.72 71 LEU A C 1
ATOM 510 O O . LEU A 1 71 ? -16.149 5.968 16.607 1.00 62.72 71 LEU A O 1
ATOM 514 N N . ASN A 1 72 ? -17.673 6.318 15.014 1.00 54.94 72 ASN A N 1
ATOM 515 C CA . ASN A 1 72 ? -17.755 4.930 14.555 1.00 54.94 72 ASN A CA 1
ATOM 516 C C . ASN A 1 72 ? -16.570 4.568 13.642 1.00 54.94 72 ASN A C 1
ATOM 518 O O . ASN A 1 72 ? -16.094 3.442 13.677 1.00 54.94 72 ASN A O 1
ATOM 522 N N . LEU A 1 73 ? -16.034 5.517 12.873 1.00 55.56 73 LEU A N 1
ATOM 523 C CA . LEU A 1 73 ? -14.785 5.361 12.123 1.00 55.56 73 LEU A CA 1
ATOM 524 C C . LEU A 1 73 ? -13.569 5.343 13.061 1.00 55.56 73 LEU A C 1
ATOM 526 O O . LEU A 1 73 ? -12.721 4.474 12.910 1.00 55.56 73 LEU A O 1
ATOM 530 N N . LEU A 1 74 ? -13.535 6.201 14.086 1.00 54.66 74 LEU A N 1
ATOM 531 C CA . LEU A 1 74 ? -12.554 6.146 15.180 1.00 54.66 74 LEU A CA 1
ATOM 532 C C . L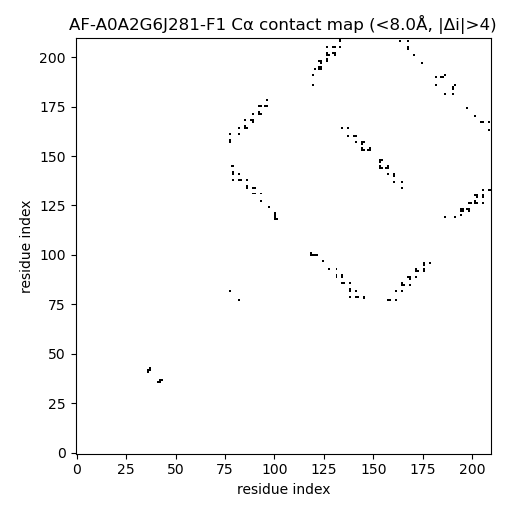EU A 1 74 ? -12.728 4.889 16.051 1.00 54.66 74 LEU A C 1
ATOM 534 O O . LEU A 1 74 ? -11.765 4.382 16.617 1.00 54.66 74 LEU A O 1
ATOM 538 N N . GLY A 1 75 ? -13.959 4.388 16.176 1.00 46.41 75 GLY A N 1
ATOM 539 C CA . GLY A 1 75 ? -14.321 3.196 16.944 1.00 46.41 75 GLY A CA 1
ATOM 540 C C . GLY A 1 75 ? -14.138 1.887 16.175 1.00 46.41 75 GLY A C 1
ATOM 541 O O . GLY A 1 75 ? -14.076 0.818 16.790 1.00 46.41 75 GLY A O 1
ATOM 542 N N . ARG A 1 76 ? -13.999 1.949 14.844 1.00 50.06 76 ARG A N 1
ATOM 543 C CA . ARG A 1 76 ? -13.535 0.839 14.011 1.00 50.06 76 ARG A CA 1
ATOM 544 C C . ARG A 1 76 ? -12.050 0.669 14.266 1.00 50.06 76 ARG A C 1
ATOM 546 O O . ARG A 1 76 ? -11.207 1.129 13.505 1.00 50.06 76 ARG A O 1
ATOM 553 N N . ARG A 1 77 ? -11.753 -0.025 15.364 1.00 54.16 77 ARG A N 1
ATOM 554 C CA . ARG A 1 77 ? -10.428 -0.576 15.615 1.00 54.16 77 ARG A CA 1
ATOM 555 C C . ARG A 1 77 ? -10.001 -1.313 14.345 1.00 54.16 77 ARG A C 1
ATOM 557 O O . ARG A 1 77 ? -10.756 -2.179 13.883 1.00 54.16 77 ARG A O 1
ATOM 564 N N . PRO A 1 78 ? -8.875 -0.926 13.740 1.00 54.78 78 PRO A N 1
ATOM 565 C CA . PRO A 1 78 ? -8.446 -1.547 12.511 1.00 54.78 78 PRO A CA 1
ATOM 566 C C . PRO A 1 78 ? -8.159 -3.016 12.828 1.00 54.78 78 PRO A C 1
ATOM 568 O O . PRO A 1 78 ? -7.504 -3.340 13.817 1.00 54.78 78 PRO A O 1
ATOM 571 N N . SER A 1 79 ? -8.856 -3.882 12.094 1.00 65.38 79 SER A N 1
ATOM 572 C CA . SER A 1 79 ? -8.934 -5.303 12.425 1.00 65.38 79 SER A CA 1
ATOM 573 C C . SER A 1 79 ? -7.879 -6.101 11.664 1.00 65.38 79 SER A C 1
ATOM 575 O O . SER A 1 79 ? -7.457 -5.667 10.599 1.00 65.38 79 SER A O 1
ATOM 577 N N . LEU A 1 80 ? -7.526 -7.310 12.095 1.00 70.62 80 LEU A N 1
ATOM 578 C CA . LEU A 1 80 ? -6.650 -8.231 11.354 1.00 70.62 80 LEU A CA 1
ATOM 579 C C . LEU A 1 80 ? -7.117 -8.397 9.901 1.00 70.62 80 LEU A C 1
ATOM 581 O O . LEU A 1 80 ? -6.311 -8.469 8.980 1.00 70.62 80 LEU A O 1
ATOM 585 N N . ARG A 1 81 ? -8.437 -8.378 9.682 1.00 78.62 81 ARG A N 1
ATOM 586 C CA . ARG A 1 81 ? -9.039 -8.422 8.342 1.00 78.62 81 ARG A CA 1
ATOM 587 C C . ARG A 1 81 ? -8.648 -7.230 7.472 1.00 78.62 81 ARG A C 1
ATOM 589 O O . ARG A 1 81 ? -8.642 -7.356 6.257 1.00 78.62 81 ARG A O 1
ATOM 596 N N . TYR A 1 82 ? -8.386 -6.075 8.072 1.00 79.75 82 TYR A N 1
ATOM 597 C CA . TYR A 1 82 ? -7.875 -4.897 7.382 1.00 79.75 82 TYR A CA 1
ATOM 598 C C . TYR A 1 82 ? -6.414 -5.100 6.966 1.00 79.75 82 TYR A C 1
ATOM 600 O O . TYR A 1 82 ? -6.110 -4.943 5.790 1.00 79.75 82 TYR A O 1
ATOM 608 N N . ALA A 1 83 ? -5.562 -5.574 7.884 1.00 83.38 83 ALA A N 1
ATOM 609 C CA . ALA A 1 83 ? -4.176 -5.965 7.592 1.00 83.38 83 ALA A CA 1
ATOM 610 C C . ALA A 1 83 ? -4.097 -6.961 6.428 1.00 83.38 83 ALA A C 1
ATOM 612 O O . ALA A 1 83 ? -3.367 -6.755 5.466 1.00 83.38 83 ALA A O 1
ATOM 613 N N . GLN A 1 84 ? -4.905 -8.023 6.506 1.00 85.88 84 GLN A N 1
ATOM 614 C CA . GLN A 1 84 ? -4.979 -9.074 5.495 1.00 85.88 84 GLN A CA 1
ATOM 615 C C . GLN A 1 84 ? -5.435 -8.518 4.148 1.00 85.88 84 GLN A C 1
ATOM 617 O O . GLN A 1 84 ? -4.818 -8.817 3.138 1.00 85.88 84 GLN A O 1
ATOM 622 N N . ARG A 1 85 ? -6.451 -7.645 4.127 1.00 86.00 85 ARG A N 1
ATOM 623 C CA . ARG A 1 85 ? -6.898 -6.988 2.890 1.00 86.00 85 ARG A CA 1
ATOM 624 C C . ARG A 1 85 ? -5.809 -6.132 2.253 1.00 86.00 85 ARG A C 1
ATOM 626 O O . ARG A 1 85 ? -5.659 -6.189 1.039 1.00 86.00 85 ARG A O 1
ATOM 633 N N . LEU A 1 86 ? -5.072 -5.356 3.048 1.00 83.62 86 LEU A N 1
ATOM 634 C CA . LEU A 1 86 ? -3.948 -4.560 2.549 1.00 83.62 86 LEU A CA 1
ATOM 635 C C . LEU A 1 86 ? -2.831 -5.461 2.014 1.00 83.62 86 LEU A C 1
ATOM 637 O O . LEU A 1 86 ? -2.311 -5.212 0.931 1.00 83.62 86 LEU A O 1
ATOM 641 N N . GLY A 1 87 ? -2.505 -6.537 2.733 1.00 82.19 87 GLY A N 1
ATOM 642 C CA . GLY A 1 87 ? -1.499 -7.502 2.302 1.00 82.19 87 GLY A CA 1
ATOM 643 C C . GLY A 1 87 ? -1.883 -8.244 1.022 1.00 82.19 87 GLY A C 1
ATOM 644 O O . GLY A 1 87 ? -1.059 -8.381 0.123 1.00 82.19 87 GLY A O 1
ATOM 645 N N . ASP A 1 88 ? -3.137 -8.676 0.901 1.00 84.31 88 ASP A N 1
ATOM 646 C CA . ASP A 1 88 ? -3.653 -9.341 -0.298 1.00 84.31 88 ASP A CA 1
ATOM 647 C C . ASP A 1 88 ? -3.680 -8.388 -1.500 1.00 84.31 88 ASP A C 1
ATOM 649 O O . ASP A 1 88 ? -3.297 -8.787 -2.599 1.00 84.31 88 ASP A O 1
ATOM 653 N N . ALA A 1 89 ? -4.059 -7.120 -1.292 1.00 81.25 89 ALA A N 1
ATOM 654 C CA . ALA A 1 89 ? -3.984 -6.090 -2.326 1.00 81.25 89 ALA A CA 1
ATOM 655 C C . ALA A 1 89 ? -2.536 -5.861 -2.785 1.00 81.25 89 ALA A C 1
ATOM 657 O O . ALA A 1 89 ? -2.265 -5.890 -3.982 1.00 81.25 89 ALA A O 1
ATOM 658 N N . ALA A 1 90 ? -1.589 -5.729 -1.852 1.00 79.19 90 ALA A N 1
ATOM 659 C CA . ALA A 1 90 ? -0.179 -5.535 -2.184 1.00 79.19 90 ALA A CA 1
ATOM 660 C C . ALA A 1 90 ? 0.402 -6.732 -2.953 1.00 79.19 90 ALA A C 1
ATOM 662 O O . ALA A 1 90 ? 1.088 -6.542 -3.955 1.00 79.19 90 ALA A O 1
ATOM 663 N N . ARG A 1 91 ? 0.080 -7.967 -2.544 1.00 85.38 91 ARG A N 1
ATOM 664 C CA . ARG A 1 91 ? 0.480 -9.185 -3.269 1.00 85.38 91 ARG A CA 1
ATOM 665 C C . ARG A 1 91 ? -0.108 -9.237 -4.677 1.00 85.38 91 ARG A C 1
ATOM 667 O O . ARG A 1 91 ? 0.606 -9.598 -5.606 1.00 85.38 91 ARG A O 1
ATOM 674 N N . ALA A 1 92 ? -1.380 -8.870 -4.841 1.00 79.12 92 ALA A N 1
ATOM 675 C CA . ALA A 1 92 ? -2.018 -8.816 -6.153 1.00 79.12 92 ALA A CA 1
ATOM 676 C C . ALA A 1 92 ? -1.336 -7.788 -7.071 1.00 79.12 92 ALA A C 1
ATOM 678 O O . ALA A 1 92 ? -1.064 -8.093 -8.230 1.00 79.12 92 ALA A O 1
ATOM 679 N N . THR A 1 93 ? -0.992 -6.610 -6.546 1.00 78.31 93 THR A N 1
ATOM 680 C CA . THR A 1 93 ? -0.263 -5.577 -7.295 1.00 78.31 93 THR A CA 1
ATOM 681 C C . THR A 1 93 ? 1.143 -6.039 -7.679 1.00 78.31 93 THR A C 1
ATOM 683 O O . THR A 1 93 ? 1.540 -5.888 -8.831 1.00 78.31 93 THR A O 1
ATOM 686 N N . ILE A 1 94 ? 1.883 -6.668 -6.758 1.00 84.44 94 ILE A N 1
ATOM 687 C CA . ILE A 1 94 ? 3.209 -7.244 -7.044 1.00 84.44 94 ILE A CA 1
ATOM 688 C C . ILE A 1 94 ? 3.115 -8.302 -8.150 1.00 84.44 94 ILE A C 1
ATOM 690 O O . ILE A 1 94 ? 3.908 -8.278 -9.090 1.00 84.44 94 ILE A O 1
ATOM 694 N N . ALA A 1 95 ? 2.122 -9.192 -8.076 1.00 80.38 95 ALA A N 1
ATOM 695 C CA . ALA A 1 95 ? 1.890 -10.196 -9.107 1.00 80.38 95 ALA A CA 1
ATOM 696 C C . ALA A 1 95 ? 1.583 -9.554 -10.471 1.00 80.38 95 ALA A C 1
ATOM 698 O O . ALA A 1 95 ? 2.170 -9.955 -11.468 1.00 80.38 95 ALA A O 1
ATOM 699 N N . ALA A 1 96 ? 0.747 -8.512 -10.523 1.00 79.94 96 ALA A N 1
ATOM 700 C CA . ALA A 1 96 ? 0.427 -7.800 -11.766 1.00 79.94 96 ALA A CA 1
ATOM 701 C C . ALA A 1 96 ? 1.649 -7.108 -12.409 1.00 79.94 96 ALA A C 1
ATOM 703 O O . ALA A 1 96 ? 1.763 -7.014 -13.639 1.00 79.94 96 ALA A O 1
ATOM 704 N N . ILE A 1 97 ? 2.591 -6.639 -11.586 1.00 81.88 97 ILE A N 1
ATOM 705 C CA . ILE A 1 97 ? 3.862 -6.092 -12.070 1.00 81.88 97 ILE A CA 1
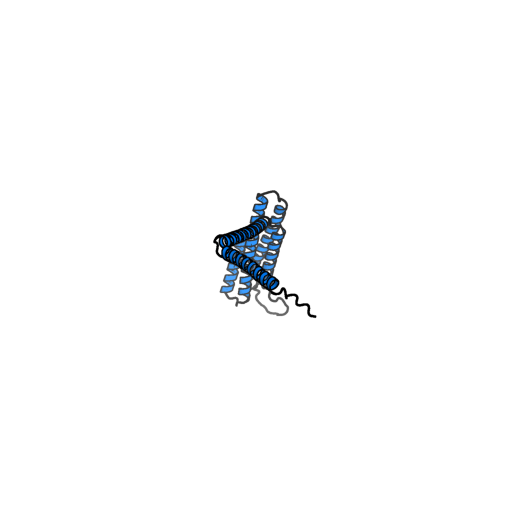ATOM 706 C C . ILE A 1 97 ? 4.744 -7.214 -12.647 1.00 81.88 97 ILE A C 1
ATOM 708 O O . ILE A 1 97 ? 5.325 -7.027 -13.718 1.00 81.88 97 ILE A O 1
ATOM 712 N N . GLY A 1 98 ? 4.800 -8.379 -11.993 1.00 72.75 98 GLY A N 1
ATOM 713 C CA . GLY A 1 98 ? 5.607 -9.527 -12.428 1.00 72.75 98 GLY A CA 1
ATOM 714 C C . GLY A 1 98 ? 5.085 -10.248 -13.679 1.00 72.75 98 GLY A C 1
ATOM 715 O O . GLY A 1 98 ? 5.867 -10.564 -14.570 1.00 72.75 98 GLY A O 1
ATOM 716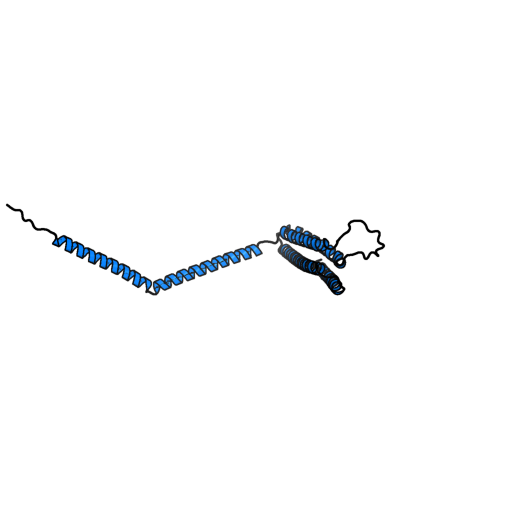 N N . ASP A 1 99 ? 3.769 -10.447 -13.794 1.00 68.50 99 ASP A N 1
ATOM 717 C CA . ASP A 1 99 ? 3.134 -11.285 -14.833 1.00 68.50 99 ASP A CA 1
ATOM 718 C C . ASP A 1 99 ? 3.279 -10.719 -16.262 1.00 68.50 99 ASP A C 1
ATOM 720 O O . ASP A 1 99 ? 3.147 -11.430 -17.250 1.00 68.50 99 ASP A O 1
ATOM 724 N N . GLY A 1 100 ? 3.598 -9.427 -16.399 1.00 54.66 100 GLY A N 1
ATOM 725 C CA . GLY A 1 100 ? 3.858 -8.803 -17.703 1.00 54.66 100 GLY A CA 1
ATOM 726 C C . GLY A 1 100 ? 5.337 -8.655 -18.067 1.00 54.66 100 GLY A C 1
ATOM 727 O O . GLY A 1 100 ? 5.635 -7.939 -19.020 1.00 54.66 100 GLY A O 1
ATOM 728 N N . GLY A 1 101 ? 6.254 -9.250 -17.295 1.00 45.66 101 GLY A N 1
ATOM 729 C CA . GLY A 1 101 ? 7.683 -9.329 -17.626 1.00 45.66 101 GLY A CA 1
ATOM 730 C C . GLY A 1 101 ? 8.077 -10.609 -18.372 1.00 45.66 101 GLY A C 1
ATOM 731 O O . GLY A 1 101 ? 9.107 -10.620 -19.041 1.00 45.66 101 GLY A O 1
ATOM 732 N N . ASP A 1 102 ? 7.248 -11.655 -18.301 1.00 45.53 102 ASP A N 1
ATOM 733 C CA . ASP A 1 102 ? 7.537 -12.990 -18.840 1.00 45.53 102 ASP A CA 1
ATOM 734 C C . ASP A 1 102 ? 6.819 -13.206 -20.185 1.00 45.53 102 ASP A C 1
ATOM 736 O O . ASP A 1 102 ? 5.913 -14.022 -20.361 1.00 45.53 102 ASP A O 1
ATOM 740 N N . GLY A 1 103 ? 7.172 -12.375 -21.163 1.00 41.03 103 GLY A N 1
ATOM 741 C CA . GLY A 1 103 ? 6.708 -12.521 -22.535 1.00 41.03 103 GLY A CA 1
ATOM 742 C C . GLY A 1 103 ? 7.478 -13.614 -23.278 1.00 41.03 103 GLY A C 1
ATOM 743 O O . GLY A 1 103 ? 8.467 -13.311 -23.933 1.00 41.03 103 GLY A O 1
ATOM 744 N N . GLY A 1 104 ? 6.962 -14.848 -23.268 1.00 39.91 104 GLY A N 1
ATOM 745 C CA . GLY A 1 104 ? 7.072 -15.752 -24.423 1.00 39.91 104 GLY A CA 1
ATOM 746 C C . GLY A 1 104 ? 8.139 -16.850 -24.388 1.00 39.91 104 GLY A C 1
ATOM 747 O O . GLY A 1 104 ? 8.947 -16.951 -25.306 1.00 39.91 104 GLY A O 1
ATOM 748 N N . GLY A 1 105 ? 8.088 -17.746 -23.404 1.00 38.31 105 GLY A N 1
ATOM 749 C CA . GLY A 1 105 ? 8.751 -19.050 -23.480 1.00 38.31 105 GLY A CA 1
ATOM 750 C C . GLY A 1 105 ? 7.838 -20.125 -24.072 1.00 38.31 105 GLY A C 1
ATOM 751 O O . GLY A 1 105 ? 7.430 -21.024 -23.343 1.00 38.31 105 GLY A O 1
ATOM 752 N N . ASP A 1 106 ? 7.510 -20.051 -25.366 1.00 42.06 106 ASP A N 1
ATOM 753 C CA . ASP A 1 106 ? 6.884 -21.174 -26.079 1.00 42.06 106 ASP A CA 1
ATOM 754 C C . ASP A 1 106 ? 7.697 -21.521 -27.340 1.00 42.06 106 ASP A C 1
ATOM 756 O O . ASP A 1 106 ? 7.662 -20.831 -28.354 1.00 42.06 106 ASP A O 1
ATOM 760 N N . GLY A 1 107 ? 8.498 -22.579 -27.191 1.00 42.22 107 GLY A N 1
ATOM 761 C CA . GLY A 1 107 ? 8.981 -23.526 -28.200 1.00 42.22 107 GLY A CA 1
ATOM 762 C C . GLY A 1 107 ? 9.392 -23.056 -29.604 1.00 42.22 107 GLY A C 1
ATOM 763 O O . GLY A 1 107 ? 8.552 -22.861 -30.477 1.00 42.22 107 GLY A O 1
ATOM 764 N N . GLY A 1 108 ? 10.695 -23.178 -29.891 1.00 36.16 108 GLY A N 1
ATOM 765 C CA . GLY A 1 108 ? 11.172 -23.633 -31.205 1.00 36.16 108 GLY A CA 1
ATOM 766 C C . GLY A 1 108 ? 11.969 -22.613 -32.012 1.00 36.16 108 GLY A C 1
ATOM 767 O O . GLY A 1 108 ? 11.493 -22.108 -33.023 1.00 36.16 108 GLY A O 1
ATOM 768 N N . GLY A 1 109 ? 13.216 -22.373 -31.621 1.00 36.84 109 GLY A N 1
ATOM 769 C CA . GLY A 1 109 ? 14.170 -21.652 -32.453 1.00 36.84 109 GLY A CA 1
ATOM 770 C C . GLY A 1 109 ? 15.587 -22.044 -32.080 1.00 36.84 109 GLY A C 1
ATOM 771 O O . GLY A 1 109 ? 16.084 -21.618 -31.045 1.00 36.84 109 GLY A O 1
ATOM 772 N N . ASP A 1 110 ? 16.220 -22.859 -32.922 1.00 47.44 110 ASP A N 1
ATOM 773 C CA . ASP A 1 110 ? 17.661 -23.098 -32.896 1.00 47.44 110 ASP A CA 1
ATOM 774 C C . ASP A 1 110 ? 18.361 -21.785 -33.283 1.00 47.44 110 ASP A C 1
ATOM 776 O O . ASP A 1 110 ? 18.631 -21.517 -34.455 1.00 47.44 110 ASP A O 1
ATOM 780 N N . GLY A 1 111 ? 18.561 -20.911 -32.304 1.00 42.47 111 GLY A N 1
ATOM 781 C CA . GLY A 1 111 ? 19.269 -19.652 -32.461 1.00 42.47 111 GLY A CA 1
ATOM 782 C C . GLY A 1 111 ? 20.278 -19.515 -31.340 1.00 42.47 111 GLY A C 1
ATOM 783 O O . GLY A 1 111 ? 19.888 -19.416 -30.180 1.00 42.47 111 GLY A O 1
ATOM 784 N N . ASP A 1 112 ? 21.561 -19.509 -31.701 1.00 48.50 112 ASP A N 1
ATOM 785 C CA . ASP A 1 112 ? 22.654 -19.004 -30.871 1.00 48.50 112 ASP A CA 1
ATOM 786 C C . ASP A 1 112 ? 22.366 -17.524 -30.562 1.00 48.50 112 ASP A C 1
ATOM 788 O O . ASP A 1 112 ? 22.734 -16.623 -31.314 1.00 48.50 112 ASP A O 1
ATOM 792 N N . GLY A 1 113 ? 21.577 -17.295 -29.515 1.00 43.06 113 GLY A N 1
ATOM 793 C CA . GLY A 1 113 ? 21.248 -15.991 -28.970 1.00 43.06 113 GLY A CA 1
ATOM 794 C C . GLY A 1 113 ? 21.925 -15.864 -27.620 1.00 43.06 113 GLY A C 1
ATOM 795 O O . GLY A 1 113 ? 21.583 -16.575 -26.676 1.00 43.06 113 GLY A O 1
ATOM 796 N N . ASP A 1 114 ? 22.911 -14.984 -27.563 1.00 43.25 114 ASP A N 1
ATOM 797 C CA . ASP A 1 114 ? 23.671 -14.641 -26.373 1.00 43.25 114 ASP A CA 1
ATOM 798 C C . ASP A 1 114 ? 22.689 -14.181 -25.282 1.00 43.25 114 ASP A C 1
ATOM 800 O O . ASP A 1 114 ? 22.052 -13.136 -25.397 1.00 43.25 114 ASP A O 1
ATOM 804 N N . GLY A 1 115 ? 22.486 -15.026 -24.270 1.00 41.69 115 GLY A N 1
ATOM 805 C CA . GLY A 1 115 ? 21.469 -14.835 -23.241 1.00 41.69 115 GLY A CA 1
ATOM 806 C C . GLY A 1 115 ? 21.771 -13.645 -22.335 1.00 41.69 115 GLY A C 1
ATOM 807 O O . GLY A 1 115 ? 22.440 -13.797 -21.315 1.00 41.69 115 GLY A O 1
ATOM 808 N N . GLU A 1 116 ? 21.230 -12.473 -22.663 1.00 47.50 116 GLU A N 1
ATOM 809 C CA . GLU A 1 116 ? 20.919 -11.460 -21.656 1.00 47.50 116 GLU A CA 1
ATOM 810 C C . GLU A 1 116 ? 19.667 -11.930 -20.903 1.00 47.50 116 GLU A C 1
ATOM 812 O O . GLU A 1 116 ? 18.526 -11.727 -21.316 1.00 47.50 116 GLU A O 1
ATOM 817 N N . GLU A 1 117 ? 19.901 -12.671 -19.818 1.00 50.28 117 GLU A N 1
ATOM 818 C CA . GLU A 1 117 ? 18.869 -13.088 -18.872 1.00 50.28 117 GLU A CA 1
ATOM 819 C C . GLU A 1 117 ? 18.205 -11.854 -18.244 1.00 50.28 117 GLU A C 1
ATOM 821 O O . GLU A 1 117 ? 18.782 -11.178 -17.393 1.00 50.28 117 GLU A O 1
ATOM 826 N N . GLY A 1 118 ? 16.960 -11.593 -18.640 1.00 61.44 118 GLY A N 1
ATOM 827 C CA . GLY A 1 118 ? 16.071 -10.648 -17.973 1.00 61.44 118 GLY A CA 1
ATOM 828 C C . GLY A 1 118 ? 15.426 -9.670 -18.944 1.00 61.44 118 GLY A C 1
ATOM 829 O O . GLY A 1 118 ? 16.099 -8.859 -19.569 1.00 61.44 118 GLY A O 1
ATOM 830 N N . GLY A 1 119 ? 14.094 -9.709 -19.043 1.00 72.62 119 GLY A N 1
ATOM 831 C CA . GLY A 1 119 ? 13.344 -8.667 -19.741 1.00 72.62 119 GLY A CA 1
ATOM 832 C C . GLY A 1 119 ? 13.604 -7.273 -19.142 1.00 72.62 119 GLY A C 1
ATOM 833 O O . GLY A 1 119 ? 14.185 -7.153 -18.063 1.00 72.62 119 GLY A O 1
ATOM 834 N N . PRO A 1 120 ? 13.121 -6.195 -19.775 1.00 78.62 120 PRO A N 1
ATOM 835 C CA . PRO A 1 120 ? 13.417 -4.819 -19.357 1.00 78.62 120 PRO A CA 1
ATOM 836 C C . PRO A 1 120 ? 13.049 -4.491 -17.899 1.00 78.62 120 PRO A C 1
ATOM 838 O O . PRO A 1 120 ? 13.612 -3.580 -17.302 1.00 78.62 120 PRO A O 1
ATOM 841 N N . LEU A 1 121 ? 12.117 -5.242 -17.306 1.00 84.31 121 LEU A N 1
ATOM 842 C CA . LEU A 1 121 ? 11.682 -5.088 -15.916 1.00 84.31 121 LEU A CA 1
ATOM 843 C C . LEU A 1 121 ? 12.508 -5.914 -14.912 1.00 84.31 121 LEU A C 1
ATOM 845 O O . LEU A 1 121 ? 12.217 -5.870 -13.717 1.00 84.31 121 LEU A O 1
ATOM 849 N N . ALA A 1 122 ? 13.542 -6.639 -15.354 1.00 85.81 122 ALA A N 1
ATOM 850 C CA . ALA A 1 122 ? 14.392 -7.467 -14.496 1.00 85.81 122 ALA A CA 1
ATOM 851 C C . ALA A 1 122 ? 14.922 -6.744 -13.240 1.00 85.81 122 ALA A C 1
ATOM 853 O O . ALA A 1 122 ? 14.880 -7.368 -12.172 1.00 85.81 122 ALA A O 1
ATOM 854 N N . PRO A 1 123 ? 15.314 -5.448 -13.287 1.00 89.00 123 PRO A N 1
ATOM 855 C CA . PRO A 1 123 ? 15.757 -4.714 -12.098 1.00 89.00 123 PRO A CA 1
ATOM 856 C C . PRO A 1 123 ? 14.721 -4.635 -10.966 1.00 89.00 123 PRO A C 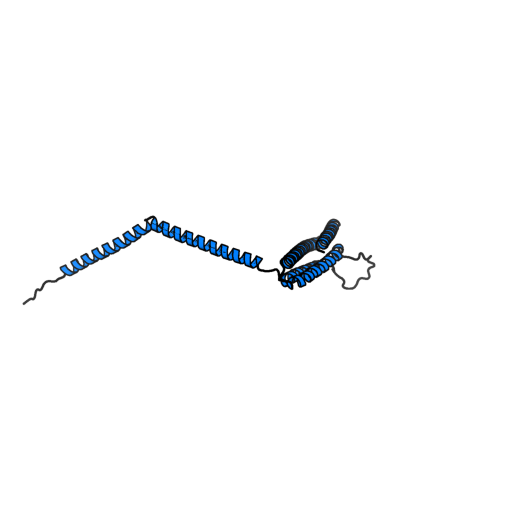1
ATOM 858 O O . PRO A 1 123 ? 15.095 -4.434 -9.814 1.00 89.00 123 PRO A O 1
ATOM 861 N N . LEU A 1 124 ? 13.427 -4.808 -11.257 1.00 87.44 124 LEU A N 1
ATOM 862 C CA . LEU A 1 124 ? 12.356 -4.767 -10.255 1.00 87.44 124 LEU A CA 1
ATOM 863 C C . LEU A 1 124 ? 12.141 -6.105 -9.537 1.00 87.44 124 LEU A C 1
ATOM 865 O O . LEU A 1 124 ? 11.502 -6.127 -8.488 1.00 87.44 124 LEU A O 1
ATOM 869 N N . THR A 1 125 ? 12.679 -7.211 -10.054 1.00 89.19 125 THR A N 1
ATOM 870 C CA . THR A 1 125 ? 12.390 -8.568 -9.554 1.00 89.19 125 THR A CA 1
ATOM 871 C C . THR A 1 125 ? 12.774 -8.748 -8.084 1.00 89.19 125 THR A C 1
ATOM 873 O O . THR A 1 125 ? 11.956 -9.196 -7.273 1.00 89.19 125 THR A O 1
ATOM 876 N N . GLU A 1 126 ? 14.001 -8.371 -7.715 1.00 90.69 126 GLU A N 1
ATOM 877 C CA . GLU A 1 126 ? 14.475 -8.489 -6.332 1.00 90.69 126 GLU A CA 1
ATOM 878 C C . GLU A 1 126 ? 13.758 -7.497 -5.392 1.00 90.69 126 GLU 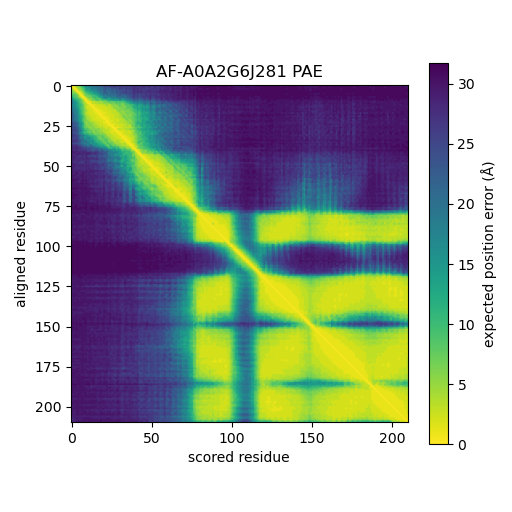A C 1
ATOM 880 O O . GLU A 1 126 ? 13.204 -7.952 -4.387 1.00 90.69 126 GLU A O 1
ATOM 885 N N . PRO A 1 127 ? 13.636 -6.190 -5.719 1.00 91.44 127 PRO A N 1
ATOM 886 C CA . PRO A 1 127 ? 12.861 -5.247 -4.907 1.00 91.44 127 PRO A CA 1
ATOM 887 C C . PRO A 1 127 ? 11.408 -5.677 -4.661 1.00 91.44 127 PRO A C 1
ATOM 889 O O . PRO A 1 127 ? 10.907 -5.558 -3.543 1.00 91.44 127 PRO A O 1
ATOM 892 N N . LEU A 1 128 ? 10.724 -6.220 -5.674 1.00 89.94 128 LEU A N 1
ATOM 893 C CA . LEU A 1 128 ? 9.352 -6.725 -5.542 1.00 89.94 128 LEU A CA 1
ATOM 894 C C . LEU A 1 128 ? 9.279 -7.969 -4.651 1.00 89.94 128 LEU A C 1
ATOM 896 O O . LEU A 1 128 ? 8.357 -8.104 -3.843 1.00 89.94 128 LEU A O 1
ATOM 900 N N . THR A 1 129 ? 10.269 -8.857 -4.752 1.00 91.75 129 THR A N 1
ATOM 901 C CA . THR A 1 129 ? 10.383 -10.029 -3.875 1.00 91.75 129 THR A CA 1
ATOM 902 C C . THR A 1 129 ? 10.600 -9.604 -2.424 1.00 91.75 129 THR A C 1
ATOM 904 O O . THR A 1 129 ? 9.965 -10.141 -1.510 1.00 91.75 129 THR A O 1
ATOM 907 N N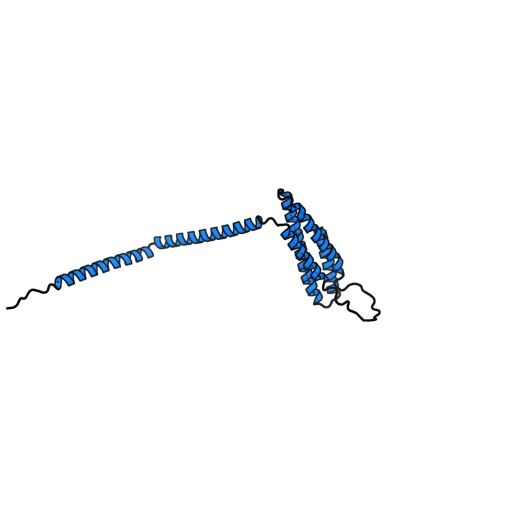 . GLN A 1 130 ? 11.457 -8.609 -2.192 1.00 92.12 130 GLN A N 1
ATOM 908 C CA . GLN A 1 130 ? 11.687 -8.055 -0.862 1.00 92.12 130 GLN A CA 1
ATOM 909 C C . GLN A 1 130 ? 10.425 -7.370 -0.321 1.00 92.12 130 GLN A C 1
ATOM 911 O O . GLN A 1 130 ? 10.044 -7.621 0.823 1.00 92.12 130 GLN A O 1
ATOM 916 N N . ALA A 1 131 ? 9.720 -6.596 -1.153 1.00 89.62 131 ALA A N 1
ATOM 917 C CA . ALA A 1 131 ? 8.447 -5.977 -0.794 1.00 89.62 131 ALA A CA 1
ATOM 918 C C . ALA A 1 131 ? 7.403 -7.020 -0.369 1.00 89.62 131 ALA A C 1
ATOM 920 O O . ALA A 1 131 ? 6.767 -6.856 0.671 1.00 89.62 131 ALA A O 1
ATOM 921 N N . ALA A 1 132 ? 7.266 -8.126 -1.111 1.00 90.69 132 ALA A N 1
ATOM 922 C CA . ALA A 1 132 ? 6.336 -9.205 -0.773 1.00 90.69 132 ALA A CA 1
ATOM 923 C C . ALA A 1 132 ? 6.631 -9.818 0.608 1.00 90.69 132 ALA A C 1
ATOM 925 O O . ALA A 1 132 ? 5.712 -10.007 1.410 1.00 90.69 132 ALA A O 1
ATOM 926 N N . ARG A 1 133 ? 7.913 -10.070 0.913 1.00 93.94 133 ARG A N 1
ATOM 927 C CA . ARG A 1 133 ? 8.347 -10.583 2.226 1.00 93.94 133 ARG A CA 1
ATOM 928 C C . ARG A 1 133 ? 8.072 -9.582 3.349 1.00 93.94 133 ARG A C 1
ATOM 930 O O . ARG A 1 133 ? 7.646 -9.981 4.432 1.00 93.94 133 ARG A O 1
ATOM 937 N N . THR A 1 134 ? 8.301 -8.291 3.109 1.00 92.81 134 THR A N 1
ATOM 938 C CA . THR A 1 134 ? 8.016 -7.235 4.092 1.00 92.81 134 THR A CA 1
ATOM 939 C C . THR A 1 134 ? 6.517 -7.120 4.360 1.00 92.81 134 THR A C 1
ATOM 941 O O . THR A 1 134 ? 6.115 -7.087 5.520 1.00 92.81 134 THR A O 1
ATOM 944 N N . VAL A 1 135 ? 5.674 -7.155 3.322 1.00 90.56 135 VAL A N 1
ATOM 945 C CA . VAL A 1 135 ? 4.209 -7.183 3.471 1.00 90.56 135 VAL A CA 1
ATOM 946 C C . VAL A 1 135 ? 3.763 -8.368 4.328 1.00 90.56 135 VAL A C 1
ATOM 948 O O . VAL A 1 135 ? 2.986 -8.186 5.263 1.00 90.56 135 VAL A O 1
ATOM 951 N N . GLU A 1 136 ? 4.260 -9.573 4.038 1.00 91.88 136 GLU A N 1
ATOM 952 C CA . GLU A 1 136 ? 3.937 -10.775 4.814 1.00 91.88 136 GLU A CA 1
ATOM 953 C C . GLU A 1 136 ? 4.325 -10.613 6.288 1.00 91.88 136 GLU A C 1
ATOM 955 O O . GLU A 1 136 ? 3.482 -10.792 7.167 1.00 91.88 136 GLU A O 1
ATOM 960 N N . ARG A 1 137 ? 5.551 -10.148 6.557 1.00 92.75 137 ARG A N 1
ATOM 961 C CA . ARG A 1 137 ? 6.025 -9.879 7.919 1.00 92.75 137 ARG A CA 1
ATOM 962 C C . ARG A 1 137 ? 5.138 -8.871 8.652 1.00 92.75 137 ARG A C 1
ATOM 964 O O . ARG A 1 137 ? 4.796 -9.098 9.809 1.00 92.75 137 ARG A O 1
ATOM 971 N N . LEU A 1 138 ? 4.763 -7.762 8.014 1.00 91.12 138 LEU A N 1
ATOM 972 C CA . LEU A 1 138 ? 3.924 -6.728 8.631 1.00 91.12 138 LEU A CA 1
ATOM 973 C C . LEU A 1 138 ? 2.518 -7.251 8.967 1.00 91.12 138 LEU A C 1
ATOM 975 O O . LEU A 1 138 ? 1.977 -6.932 10.028 1.00 91.12 138 LEU A O 1
ATOM 979 N N . VAL A 1 139 ? 1.938 -8.088 8.101 1.00 89.50 139 VAL A N 1
ATOM 980 C CA . VAL A 1 139 ? 0.648 -8.748 8.362 1.00 89.50 139 VAL A CA 1
ATOM 981 C C . VAL A 1 139 ? 0.761 -9.735 9.526 1.00 89.50 139 VAL A C 1
ATOM 983 O O . VAL A 1 139 ? -0.099 -9.731 10.411 1.00 89.50 139 VAL A O 1
ATOM 986 N N . ASP A 1 140 ? 1.831 -10.527 9.575 1.00 89.88 140 ASP A N 1
ATOM 987 C CA . ASP A 1 140 ? 2.078 -11.479 10.661 1.00 89.88 140 ASP A CA 1
ATOM 988 C C . ASP A 1 140 ? 2.292 -10.777 12.008 1.00 89.88 140 ASP A C 1
ATOM 990 O O . ASP A 1 140 ? 1.801 -11.243 13.037 1.00 89.88 140 ASP A O 1
ATOM 994 N N . LEU A 1 141 ? 2.956 -9.615 12.013 1.00 88.75 141 LEU A N 1
ATOM 995 C CA . LEU A 1 141 ? 3.141 -8.783 13.207 1.00 88.75 141 LEU A CA 1
ATOM 996 C C . LEU A 1 141 ? 1.831 -8.163 13.714 1.00 88.75 141 LEU A C 1
ATOM 998 O O . LEU A 1 141 ? 1.683 -7.946 14.919 1.00 88.75 141 LEU A O 1
ATOM 1002 N N . ALA A 1 142 ? 0.860 -7.913 12.833 1.00 84.25 142 ALA A N 1
ATOM 1003 C CA . ALA A 1 142 ? -0.447 -7.395 13.233 1.00 84.25 142 ALA A CA 1
ATOM 1004 C C . ALA A 1 142 ? -1.289 -8.441 13.993 1.00 84.25 142 ALA A C 1
ATOM 1006 O O . ALA A 1 142 ? -2.124 -8.080 14.827 1.00 84.25 142 ALA A O 1
ATOM 1007 N N . ALA A 1 143 ? -1.059 -9.738 13.75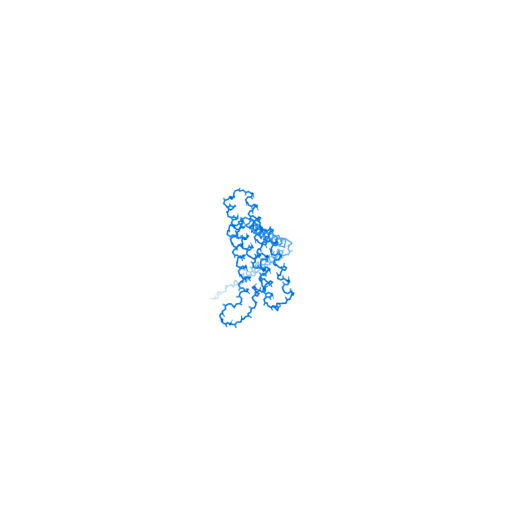4 1.00 80.44 143 ALA A N 1
ATOM 1008 C CA . ALA A 1 143 ? -1.836 -10.822 14.352 1.00 80.44 143 ALA A CA 1
ATOM 1009 C C . ALA A 1 143 ? -1.762 -10.942 15.886 1.00 80.44 143 ALA A C 1
ATOM 1011 O O . ALA A 1 143 ? -2.819 -11.000 16.524 1.00 80.44 143 ALA A O 1
ATOM 1012 N N . PRO A 1 144 ? -0.578 -10.951 16.525 1.00 79.88 144 PRO A N 1
ATOM 1013 C CA . PRO A 1 144 ? -0.492 -11.009 17.981 1.00 79.88 144 PRO A CA 1
ATOM 1014 C C . PRO A 1 144 ? -1.006 -9.727 18.654 1.00 79.88 144 PRO A C 1
ATOM 1016 O O . PRO A 1 144 ? -1.630 -9.809 19.712 1.00 79.88 144 PRO A O 1
ATOM 1019 N N . LEU A 1 145 ? -0.830 -8.553 18.038 1.00 75.25 145 LEU A N 1
ATOM 1020 C CA . LEU A 1 145 ? -1.276 -7.266 18.599 1.00 75.25 145 LEU A CA 1
ATOM 1021 C C . LEU A 1 145 ? -2.803 -7.172 18.711 1.00 75.25 145 LEU A C 1
ATOM 1023 O O . LEU A 1 145 ? -3.340 -6.562 19.633 1.00 75.25 145 LEU A O 1
ATOM 1027 N N . GLU A 1 146 ? -3.511 -7.836 17.802 1.00 67.56 146 GLU A N 1
ATOM 1028 C CA . GLU A 1 146 ? -4.961 -7.988 17.836 1.00 67.56 146 GLU A CA 1
ATOM 1029 C C . GLU A 1 146 ? -5.470 -8.906 18.949 1.00 67.56 146 GLU A C 1
ATOM 1031 O O . GLU A 1 146 ? -6.641 -8.805 19.322 1.00 67.56 146 GLU A O 1
ATOM 1036 N N . SER A 1 147 ? -4.638 -9.827 19.439 1.00 68.94 147 SER A N 1
ATOM 1037 C CA . SER A 1 147 ? -4.997 -10.730 20.537 1.00 68.94 147 SER A CA 1
ATOM 1038 C C . SER A 1 147 ? -4.859 -10.049 21.904 1.00 68.94 147 SER A C 1
ATOM 1040 O O . SER A 1 147 ? -5.617 -10.361 22.822 1.00 68.94 147 SER A O 1
ATOM 1042 N N . ASP A 1 148 ? -4.002 -9.026 22.001 1.00 68.56 148 ASP A N 1
ATOM 1043 C CA . ASP A 1 148 ? -3.745 -8.235 23.208 1.00 68.56 148 ASP A CA 1
ATOM 1044 C C . ASP A 1 148 ? -4.565 -6.923 23.237 1.00 68.56 148 ASP A C 1
ATOM 1046 O O . ASP A 1 148 ? -4.058 -5.811 23.391 1.00 68.56 148 ASP A O 1
ATOM 1050 N N . ARG A 1 149 ? -5.893 -7.044 23.051 1.00 56.47 149 ARG A N 1
ATOM 1051 C CA . ARG A 1 149 ? -6.852 -5.927 22.826 1.00 56.47 149 ARG A CA 1
ATOM 1052 C C . ARG A 1 149 ? -6.994 -4.913 23.970 1.00 56.47 149 ARG A C 1
ATOM 1054 O O . ARG A 1 149 ? -7.823 -3.998 23.858 1.00 56.47 149 ARG A O 1
ATOM 1061 N N . GLY A 1 150 ? -6.274 -5.112 25.071 1.00 60.03 150 GLY A N 1
ATOM 1062 C CA . GLY A 1 150 ? -6.403 -4.340 26.305 1.00 60.03 150 GLY A CA 1
ATOM 1063 C C . GLY A 1 150 ? -5.404 -3.193 26.464 1.00 60.03 150 GLY A C 1
ATOM 1064 O O . GLY A 1 150 ? -5.652 -2.324 27.293 1.00 60.03 150 GLY A O 1
ATOM 1065 N N . GLY A 1 151 ? -4.303 -3.172 25.704 1.00 74.00 151 GLY A N 1
ATOM 1066 C CA . GLY A 1 151 ? -3.227 -2.194 25.890 1.00 74.00 151 GLY A CA 1
ATOM 1067 C C . GLY A 1 151 ? -3.220 -1.067 24.855 1.00 74.00 151 GLY A C 1
ATOM 1068 O O . GLY A 1 151 ? -3.140 -1.329 23.656 1.00 74.00 151 GLY A O 1
ATOM 1069 N N . ASP A 1 152 ? -3.193 0.190 25.309 1.00 77.25 152 ASP A N 1
ATOM 1070 C CA . ASP A 1 152 ? -3.039 1.375 24.441 1.00 77.25 152 ASP A CA 1
ATOM 1071 C C . ASP A 1 152 ? -1.773 1.297 23.565 1.00 77.25 152 ASP A C 1
ATOM 1073 O O . ASP A 1 152 ? -1.765 1.749 22.420 1.00 77.25 152 ASP A O 1
ATOM 1077 N N . LEU A 1 153 ? -0.716 0.648 24.067 1.00 79.94 153 LEU A N 1
ATOM 1078 C CA . LEU A 1 153 ? 0.517 0.394 23.321 1.00 79.94 153 LEU A CA 1
ATOM 1079 C C . LEU A 1 153 ? 0.304 -0.566 22.140 1.00 79.94 153 LEU A C 1
ATOM 1081 O O . LEU A 1 153 ? 0.819 -0.314 21.053 1.00 79.94 153 LEU A O 1
ATOM 1085 N N . ALA A 1 154 ? -0.457 -1.648 22.332 1.00 79.19 154 ALA A N 1
ATOM 1086 C CA . ALA A 1 154 ? -0.758 -2.605 21.267 1.00 79.19 154 ALA A CA 1
ATOM 1087 C C . ALA A 1 154 ? -1.608 -1.947 20.173 1.00 79.19 154 ALA A C 1
ATOM 1089 O O . ALA A 1 154 ? -1.348 -2.142 18.988 1.00 79.19 154 ALA A O 1
ATOM 1090 N N . ALA A 1 155 ? -2.559 -1.091 20.561 1.00 77.00 155 ALA A N 1
ATOM 1091 C CA . ALA A 1 155 ? -3.349 -0.301 19.623 1.00 77.00 155 ALA A CA 1
ATOM 1092 C C . ALA A 1 155 ? -2.486 0.688 18.818 1.00 77.00 155 ALA A C 1
ATOM 1094 O O . ALA A 1 155 ? -2.634 0.766 17.599 1.00 77.00 155 ALA A O 1
ATOM 1095 N N . ALA A 1 156 ? -1.560 1.397 19.473 1.00 82.75 156 ALA A N 1
ATOM 1096 C CA . ALA A 1 156 ? -0.640 2.315 18.803 1.00 82.75 156 ALA A CA 1
ATOM 1097 C C . ALA A 1 156 ? 0.285 1.590 17.811 1.00 82.75 156 ALA A C 1
ATOM 1099 O O . ALA A 1 156 ? 0.425 2.030 16.673 1.00 82.75 156 ALA A O 1
ATOM 1100 N N . ARG A 1 157 ? 0.852 0.441 18.204 1.00 84.12 157 ARG A N 1
ATOM 1101 C CA . ARG A 1 157 ? 1.684 -0.390 17.317 1.00 84.12 157 ARG A CA 1
ATOM 1102 C C . ARG A 1 157 ? 0.907 -0.949 16.133 1.00 84.12 157 ARG A C 1
ATOM 1104 O O . ARG A 1 157 ? 1.423 -0.989 15.025 1.00 84.12 157 ARG A O 1
ATOM 1111 N N . CYS A 1 158 ? -0.344 -1.340 16.350 1.00 83.31 158 CYS A N 1
ATOM 1112 C CA . CYS A 1 158 ? -1.208 -1.816 15.277 1.00 83.31 158 CYS A CA 1
ATOM 1113 C C . CYS A 1 158 ? -1.501 -0.698 14.257 1.00 83.31 158 CYS A C 1
ATOM 1115 O O . CYS A 1 158 ? -1.394 -0.911 13.053 1.00 83.31 158 CYS A O 1
ATOM 1117 N N . ALA A 1 159 ? -1.791 0.519 14.730 1.00 83.94 159 ALA A N 1
ATOM 1118 C CA . ALA A 1 159 ? -1.996 1.683 13.866 1.00 83.94 159 ALA A CA 1
ATOM 1119 C C . ALA A 1 159 ? -0.738 2.059 13.061 1.00 83.94 159 ALA A C 1
ATOM 1121 O O . ALA A 1 159 ? -0.842 2.391 11.880 1.00 83.94 159 ALA A O 1
ATOM 1122 N N . GLU A 1 160 ? 0.442 1.972 13.680 1.00 88.75 160 GLU A N 1
ATOM 1123 C CA . GLU A 1 160 ? 1.732 2.171 13.011 1.00 88.75 160 GLU A CA 1
ATOM 1124 C C . GLU A 1 160 ? 1.920 1.161 11.869 1.00 88.75 160 GLU A C 1
ATOM 1126 O O . GLU A 1 160 ? 2.120 1.570 10.728 1.00 88.75 160 GLU A O 1
ATOM 1131 N N . LEU A 1 161 ? 1.731 -0.138 12.135 1.00 89.06 161 LEU A N 1
ATOM 1132 C CA . LEU A 1 161 ? 1.826 -1.189 11.111 1.00 89.06 161 LEU A CA 1
ATOM 1133 C C . LEU A 1 161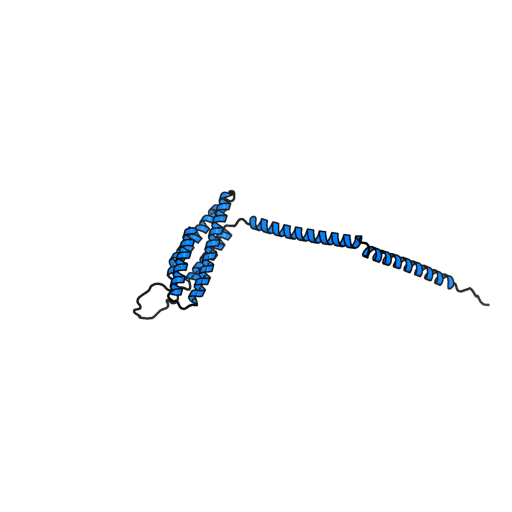 ? 0.864 -0.969 9.940 1.00 89.06 161 LEU A C 1
ATOM 1135 O O . LEU A 1 161 ? 1.237 -1.189 8.789 1.00 89.06 161 LEU A O 1
ATOM 1139 N N . TYR A 1 162 ? -0.368 -0.532 10.210 1.00 87.19 162 TYR A N 1
ATOM 1140 C CA . TYR A 1 162 ? -1.337 -0.252 9.149 1.00 87.19 162 TYR A CA 1
ATOM 1141 C C . TYR A 1 162 ? -0.944 0.941 8.301 1.00 87.19 162 TYR A C 1
ATOM 1143 O O . TYR A 1 162 ? -1.040 0.863 7.081 1.00 87.19 162 TYR A O 1
ATOM 1151 N N . THR A 1 163 ? -0.429 1.995 8.926 1.00 89.94 163 THR A N 1
ATOM 1152 C CA . THR A 1 163 ? 0.083 3.157 8.196 1.00 89.94 163 THR A CA 1
ATOM 1153 C C . THR A 1 163 ? 1.250 2.750 7.290 1.00 89.94 163 THR A C 1
ATOM 1155 O O . THR A 1 163 ? 1.303 3.163 6.133 1.00 89.94 163 THR A O 1
ATOM 1158 N N . THR A 1 164 ? 2.148 1.885 7.772 1.00 92.19 164 THR A N 1
ATOM 1159 C CA . THR A 1 164 ? 3.263 1.352 6.975 1.00 92.19 164 THR A CA 1
ATOM 1160 C C . THR A 1 164 ? 2.778 0.485 5.809 1.00 92.19 164 THR A C 1
ATOM 1162 O O . THR A 1 164 ? 3.249 0.655 4.685 1.00 92.19 164 THR A O 1
ATOM 1165 N N . LEU A 1 165 ? 1.809 -0.409 6.038 1.00 88.94 165 LEU A N 1
ATOM 1166 C CA . LEU A 1 165 ? 1.214 -1.239 4.981 1.00 88.94 165 LEU A CA 1
ATOM 1167 C C . LEU A 1 165 ? 0.501 -0.400 3.913 1.00 88.94 165 LEU A C 1
ATOM 1169 O O . LEU A 1 165 ? 0.668 -0.661 2.724 1.00 88.94 165 LEU A O 1
ATOM 1173 N N . GLU A 1 166 ? -0.272 0.607 4.321 1.00 90.00 166 GLU A N 1
ATOM 1174 C CA . GLU A 1 166 ? -0.949 1.535 3.407 1.00 90.00 166 GLU A CA 1
ATOM 1175 C C . GLU A 1 166 ? 0.054 2.324 2.567 1.00 90.00 166 GLU A C 1
ATOM 1177 O O . GLU A 1 166 ? -0.108 2.435 1.351 1.00 90.00 166 GLU A O 1
ATOM 1182 N N . ALA A 1 167 ? 1.112 2.838 3.199 1.00 90.69 167 ALA A N 1
ATOM 1183 C CA . ALA A 1 167 ? 2.162 3.555 2.497 1.00 90.69 167 ALA A CA 1
ATOM 1184 C C . ALA A 1 167 ? 2.839 2.654 1.457 1.00 90.69 167 ALA A C 1
ATOM 1186 O O . ALA A 1 167 ? 2.974 3.058 0.303 1.00 90.69 167 ALA A O 1
ATOM 1187 N N . LEU A 1 168 ? 3.221 1.429 1.831 1.00 90.06 168 LEU A N 1
ATOM 1188 C CA . LEU A 1 168 ? 3.867 0.489 0.915 1.00 90.06 168 LEU A CA 1
ATOM 1189 C C . LEU A 1 168 ? 2.946 0.103 -0.253 1.00 90.06 168 LEU A C 1
ATOM 1191 O O . LEU A 1 168 ? 3.386 0.112 -1.401 1.00 90.06 168 LEU A O 1
ATOM 1195 N N . LEU A 1 169 ? 1.661 -0.158 0.016 1.00 88.12 169 LEU A N 1
ATOM 1196 C CA . LEU A 1 169 ? 0.667 -0.431 -1.025 1.00 88.12 169 LEU A CA 1
ATOM 1197 C C . LEU A 1 169 ? 0.544 0.738 -2.011 1.00 88.12 169 LEU A C 1
ATOM 1199 O O . LEU A 1 169 ? 0.606 0.516 -3.216 1.00 88.12 169 LEU A O 1
ATOM 1203 N N . GLY A 1 170 ? 0.446 1.975 -1.519 1.00 84.88 170 GLY A N 1
ATOM 1204 C CA . GLY A 1 170 ? 0.354 3.153 -2.385 1.00 84.88 170 GLY A CA 1
ATOM 1205 C C . GLY A 1 170 ? 1.568 3.324 -3.308 1.00 84.88 170 GLY A C 1
ATOM 1206 O O . GLY A 1 170 ? 1.418 3.730 -4.460 1.00 84.88 170 GLY A O 1
ATOM 1207 N N . HIS A 1 171 ? 2.770 2.962 -2.846 1.00 89.12 171 HIS A N 1
ATOM 1208 C CA . HIS A 1 171 ? 3.969 2.965 -3.694 1.00 89.12 171 HIS A CA 1
ATOM 1209 C C . HIS A 1 171 ? 3.924 1.863 -4.759 1.00 89.12 171 HIS A C 1
ATOM 1211 O O . HIS A 1 171 ? 4.282 2.116 -5.908 1.00 89.12 171 HIS A O 1
ATOM 1217 N N . LEU A 1 172 ? 3.458 0.662 -4.405 1.00 85.31 172 LEU A N 1
ATOM 1218 C CA . LEU A 1 172 ? 3.302 -0.446 -5.351 1.00 85.31 172 LEU A CA 1
ATOM 1219 C C . LEU A 1 172 ? 2.253 -0.135 -6.427 1.00 85.31 172 LEU A C 1
ATOM 1221 O O . LEU A 1 172 ? 2.470 -0.444 -7.594 1.00 85.31 172 LEU A O 1
ATOM 1225 N N . GLU A 1 173 ? 1.142 0.509 -6.065 1.00 86.38 173 GLU A N 1
ATOM 1226 C CA . GLU A 1 173 ? 0.120 0.953 -7.022 1.00 86.38 173 GLU A CA 1
ATOM 1227 C C . GLU A 1 173 ? 0.669 2.012 -7.987 1.00 86.38 173 GLU A C 1
ATOM 1229 O O . GLU A 1 173 ? 0.452 1.926 -9.197 1.00 86.38 173 GLU A O 1
ATOM 1234 N N . ALA A 1 174 ? 1.433 2.984 -7.479 1.00 84.31 174 ALA A N 1
ATOM 1235 C CA . ALA A 1 174 ? 2.099 3.974 -8.322 1.00 84.31 174 ALA A CA 1
ATOM 1236 C C . ALA A 1 174 ? 3.111 3.322 -9.281 1.00 84.31 174 ALA A C 1
ATOM 1238 O O . ALA A 1 174 ? 3.161 3.682 -10.458 1.00 84.31 174 ALA A O 1
ATOM 1239 N N . LEU A 1 175 ? 3.875 2.337 -8.798 1.00 87.00 175 LEU A N 1
ATOM 1240 C CA . LEU A 1 175 ? 4.805 1.568 -9.623 1.00 87.00 175 LEU A CA 1
ATOM 1241 C C . LEU A 1 175 ? 4.070 0.755 -10.694 1.00 87.00 175 LEU A C 1
ATOM 1243 O O . LEU A 1 175 ? 4.508 0.740 -11.838 1.00 87.00 175 LEU A O 1
ATOM 1247 N N . ALA A 1 176 ? 2.938 0.126 -10.369 1.00 82.19 176 ALA A N 1
ATOM 1248 C CA . ALA A 1 176 ? 2.139 -0.612 -11.346 1.00 82.19 176 ALA A CA 1
ATOM 1249 C C . ALA A 1 176 ? 1.687 0.286 -12.510 1.00 82.19 176 ALA A C 1
ATOM 1251 O O . ALA A 1 176 ? 1.827 -0.097 -13.670 1.00 82.19 176 ALA A O 1
ATOM 1252 N N . LEU A 1 177 ? 1.245 1.515 -12.216 1.00 84.88 177 LEU A N 1
ATOM 1253 C CA . LEU A 1 177 ? 0.892 2.504 -13.241 1.00 84.88 177 LEU A CA 1
ATOM 1254 C C . LEU A 1 177 ? 2.098 2.926 -14.097 1.00 84.88 177 LEU A C 1
ATOM 1256 O O . LEU A 1 177 ? 1.966 3.102 -15.308 1.00 84.88 177 LEU A O 1
ATOM 1260 N N . GLN A 1 178 ? 3.279 3.083 -13.490 1.00 87.38 178 GLN A N 1
ATOM 1261 C CA . GLN A 1 178 ? 4.512 3.379 -14.231 1.00 87.38 178 GLN A CA 1
ATOM 1262 C C . GLN A 1 178 ? 4.920 2.218 -15.139 1.00 87.38 178 GLN A C 1
ATOM 1264 O O . GLN A 1 178 ? 5.268 2.438 -16.295 1.00 87.38 178 GLN A O 1
ATOM 1269 N N . VAL A 1 179 ? 4.809 0.984 -14.650 1.00 84.31 179 VAL A N 1
ATOM 1270 C CA . VAL A 1 179 ? 5.106 -0.229 -15.416 1.00 84.31 179 VAL A CA 1
ATOM 1271 C C . VAL A 1 179 ? 4.164 -0.373 -16.608 1.00 84.31 179 VAL A C 1
ATOM 1273 O O . VAL A 1 179 ? 4.625 -0.680 -17.705 1.00 84.31 179 VAL A O 1
ATOM 1276 N N . GLU A 1 180 ? 2.867 -0.100 -16.448 1.00 84.88 180 GLU A N 1
ATOM 1277 C CA . GLU A 1 180 ? 1.933 -0.043 -17.582 1.00 84.88 180 GLU A CA 1
ATOM 1278 C C . GLU A 1 180 ? 2.357 1.005 -18.621 1.00 84.88 180 GLU A C 1
ATOM 1280 O O . GLU A 1 180 ? 2.319 0.735 -19.823 1.00 84.88 180 GLU A O 1
ATOM 1285 N N . ALA A 1 181 ? 2.822 2.175 -18.172 1.00 83.94 181 ALA A N 1
ATOM 1286 C CA . ALA A 1 181 ? 3.323 3.215 -19.064 1.00 83.94 181 ALA A CA 1
ATOM 1287 C C . ALA A 1 181 ? 4.622 2.807 -19.784 1.00 83.94 181 ALA A C 1
ATOM 1289 O O . ALA A 1 181 ? 4.762 3.094 -20.972 1.00 83.94 181 ALA A O 1
ATOM 1290 N N . TRP A 1 182 ? 5.555 2.123 -19.112 1.00 86.62 182 TRP A N 1
ATOM 1291 C CA . TRP A 1 182 ? 6.783 1.612 -19.735 1.00 86.62 182 TRP A CA 1
ATOM 1292 C C . TRP A 1 182 ? 6.502 0.500 -20.738 1.00 86.62 182 TRP A C 1
ATOM 1294 O O . TRP A 1 182 ? 7.044 0.531 -21.835 1.00 86.62 182 TRP A O 1
ATOM 1304 N N . ARG A 1 183 ? 5.585 -0.425 -20.425 1.00 82.25 183 ARG A N 1
ATOM 1305 C CA . ARG A 1 183 ? 5.159 -1.487 -21.355 1.00 82.25 183 ARG A CA 1
ATOM 1306 C C . ARG A 1 183 ? 4.586 -0.935 -22.664 1.00 82.25 183 ARG A C 1
ATOM 1308 O O . ARG A 1 183 ? 4.683 -1.595 -23.692 1.00 82.25 183 ARG A O 1
ATOM 1315 N N . ALA A 1 184 ? 3.992 0.258 -22.633 1.00 81.25 184 ALA A N 1
ATOM 1316 C CA . ALA A 1 184 ? 3.460 0.934 -23.815 1.00 81.25 184 ALA A CA 1
ATOM 1317 C C . ALA A 1 184 ? 4.507 1.753 -24.600 1.00 81.25 184 ALA A C 1
ATOM 1319 O O . ALA A 1 184 ? 4.175 2.302 -25.653 1.00 81.25 184 ALA A O 1
ATOM 1320 N N . ARG A 1 185 ? 5.741 1.877 -24.092 1.00 81.00 185 ARG A N 1
ATOM 1321 C CA . ARG A 1 185 ? 6.839 2.649 -24.690 1.00 81.00 185 ARG A CA 1
ATOM 1322 C C . ARG A 1 185 ? 7.878 1.724 -25.325 1.00 81.00 185 ARG A C 1
ATOM 1324 O O . ARG A 1 185 ? 8.065 0.581 -24.910 1.00 81.00 185 ARG A O 1
ATOM 1331 N N . ASP A 1 186 ? 8.607 2.267 -26.295 1.00 80.44 186 ASP A N 1
ATOM 1332 C CA . ASP A 1 186 ? 9.852 1.653 -26.748 1.00 80.44 186 ASP A CA 1
ATOM 1333 C C . ASP A 1 186 ? 10.871 1.707 -25.603 1.00 80.44 186 ASP A C 1
ATOM 1335 O O . ASP A 1 186 ? 11.048 2.746 -24.963 1.00 80.44 186 ASP A O 1
ATOM 1339 N N . HIS A 1 187 ? 11.505 0.571 -25.315 1.00 78.31 187 HIS A N 1
ATOM 1340 C CA . HIS A 1 187 ? 12.458 0.447 -24.217 1.00 78.31 187 HIS A CA 1
ATOM 1341 C C . HIS A 1 187 ? 13.824 0.962 -24.663 1.00 78.31 187 HIS A C 1
ATOM 1343 O O . HIS A 1 187 ? 14.657 0.217 -25.174 1.00 78.31 187 HIS A O 1
ATOM 1349 N N . ASP A 1 188 ? 14.006 2.270 -24.512 1.00 85.19 188 ASP A N 1
ATOM 1350 C CA . ASP A 1 188 ? 15.265 2.969 -24.735 1.00 85.19 188 ASP A CA 1
ATOM 1351 C C . ASP A 1 188 ? 16.070 3.128 -23.430 1.00 85.19 188 ASP A C 1
ATOM 1353 O O . ASP A 1 188 ? 15.651 2.725 -22.336 1.00 85.19 188 ASP A O 1
ATOM 1357 N N . ASP A 1 189 ? 17.252 3.737 -23.538 1.00 86.38 189 ASP A N 1
ATOM 1358 C CA . ASP A 1 189 ? 18.120 4.017 -22.389 1.00 86.38 189 ASP A CA 1
ATOM 1359 C C . ASP A 1 189 ? 17.414 4.878 -21.325 1.00 86.38 189 ASP A C 1
ATOM 1361 O O . ASP A 1 189 ? 17.699 4.757 -20.132 1.00 86.38 189 ASP A O 1
ATOM 1365 N N . ALA A 1 190 ? 16.471 5.738 -21.735 1.00 87.94 190 ALA A N 1
ATOM 1366 C CA . ALA A 1 190 ? 15.720 6.586 -20.817 1.00 87.94 190 ALA A CA 1
ATOM 1367 C C . ALA A 1 190 ? 14.712 5.767 -20.000 1.00 87.94 190 ALA A C 1
ATOM 1369 O O . ALA A 1 190 ? 14.680 5.898 -18.778 1.00 87.94 190 ALA A O 1
ATOM 1370 N N . VAL A 1 191 ? 13.941 4.882 -20.641 1.00 87.12 191 VAL A N 1
ATOM 1371 C CA . VAL A 1 191 ? 13.036 3.945 -19.954 1.00 87.12 191 VAL A CA 1
ATOM 1372 C C . VAL A 1 191 ? 13.820 3.016 -19.030 1.00 87.12 191 VAL A C 1
ATOM 1374 O O . VAL A 1 191 ? 13.406 2.787 -17.897 1.00 87.12 191 VAL A O 1
ATOM 1377 N N . THR A 1 192 ? 14.988 2.542 -19.462 1.00 88.50 192 THR A N 1
ATOM 1378 C CA . THR A 1 192 ? 15.858 1.696 -18.633 1.00 88.50 192 THR A CA 1
ATOM 1379 C C . THR A 1 192 ? 16.317 2.436 -17.374 1.00 88.50 192 THR A C 1
ATOM 1381 O O . THR A 1 192 ? 16.200 1.906 -16.270 1.00 88.50 192 THR A O 1
ATOM 1384 N N . ALA A 1 193 ? 16.755 3.693 -17.506 1.00 90.31 193 ALA A N 1
ATOM 1385 C CA . ALA A 1 193 ? 17.128 4.525 -16.364 1.00 90.31 193 ALA A CA 1
ATOM 1386 C C . ALA A 1 193 ? 15.940 4.817 -15.426 1.00 90.31 193 ALA A C 1
ATOM 1388 O O . ALA A 1 193 ? 16.108 4.813 -14.206 1.00 90.31 193 ALA A O 1
ATOM 1389 N N . GLU A 1 194 ? 14.738 5.038 -15.974 1.00 91.38 194 GLU A N 1
ATOM 1390 C CA . GLU A 1 194 ? 13.504 5.192 -15.190 1.00 91.38 194 GLU A CA 1
ATOM 1391 C C . GLU A 1 194 ? 13.191 3.920 -14.374 1.00 91.38 194 GLU A C 1
ATOM 1393 O O . GLU A 1 194 ? 12.894 4.019 -13.181 1.00 91.38 194 GLU A O 1
ATOM 1398 N N . ILE A 1 195 ? 13.319 2.733 -14.982 1.00 90.50 195 ILE A N 1
ATOM 1399 C CA . ILE A 1 195 ? 13.101 1.436 -14.319 1.00 90.50 195 ILE A CA 1
ATOM 1400 C C . ILE A 1 195 ? 14.122 1.218 -13.197 1.00 90.50 195 ILE A C 1
ATOM 1402 O O . ILE A 1 195 ? 13.742 0.843 -12.086 1.00 90.50 195 ILE A O 1
ATOM 1406 N N . THR A 1 196 ? 15.408 1.484 -13.446 1.00 92.44 196 THR A N 1
ATOM 1407 C CA . THR A 1 196 ? 16.457 1.368 -12.420 1.00 92.44 196 THR A CA 1
ATOM 1408 C C . THR A 1 196 ? 16.207 2.320 -11.251 1.00 92.44 196 THR A C 1
ATOM 1410 O O . THR A 1 196 ? 16.252 1.896 -10.097 1.00 92.44 196 THR A O 1
ATOM 1413 N N . ALA A 1 197 ? 15.860 3.581 -11.523 1.00 92.88 197 ALA A N 1
ATOM 1414 C CA . ALA A 1 197 ? 15.550 4.549 -10.473 1.00 92.88 197 ALA A CA 1
ATOM 1415 C C . ALA A 1 197 ? 14.328 4.125 -9.638 1.00 92.88 197 ALA A C 1
ATOM 1417 O O . ALA A 1 197 ? 14.306 4.304 -8.419 1.00 92.88 197 ALA A O 1
ATOM 1418 N N . ALA A 1 198 ? 13.316 3.531 -10.272 1.00 91.94 198 ALA A N 1
ATOM 1419 C CA . ALA A 1 198 ? 12.155 3.004 -9.566 1.00 91.94 198 ALA A CA 1
ATOM 1420 C C . ALA A 1 198 ? 12.484 1.768 -8.716 1.00 91.94 198 ALA A C 1
ATOM 1422 O O . ALA A 1 198 ? 11.947 1.629 -7.616 1.00 91.94 198 ALA A O 1
ATOM 1423 N N . ALA A 1 199 ? 13.391 0.903 -9.178 1.00 92.62 199 ALA A N 1
ATOM 1424 C CA . ALA A 1 199 ? 13.891 -0.234 -8.408 1.00 92.62 199 ALA A CA 1
ATOM 1425 C C . ALA A 1 199 ? 14.630 0.222 -7.137 1.00 92.62 199 ALA A C 1
ATOM 1427 O O . ALA A 1 199 ? 14.359 -0.279 -6.041 1.00 92.62 199 ALA A O 1
ATOM 1428 N N . GLU A 1 200 ? 15.509 1.218 -7.259 1.00 94.69 200 GLU A N 1
ATOM 1429 C CA . GLU A 1 200 ? 16.213 1.828 -6.124 1.00 94.69 200 GLU A CA 1
ATOM 1430 C C . GLU A 1 200 ? 15.236 2.492 -5.145 1.00 94.69 200 GLU A C 1
ATOM 1432 O O . GLU A 1 200 ? 15.317 2.279 -3.933 1.00 94.69 200 GLU A O 1
ATOM 1437 N N . ALA A 1 201 ? 14.261 3.245 -5.665 1.00 94.06 201 ALA A N 1
ATOM 1438 C CA . ALA A 1 201 ? 13.239 3.886 -4.848 1.00 94.06 201 ALA A CA 1
ATOM 1439 C C . ALA A 1 201 ? 12.384 2.862 -4.088 1.00 94.06 201 ALA A C 1
ATOM 1441 O O . ALA A 1 201 ? 12.127 3.047 -2.897 1.00 94.06 201 ALA A O 1
ATOM 1442 N N . LEU A 1 202 ? 11.965 1.771 -4.739 1.00 93.44 202 LEU A N 1
ATOM 1443 C CA . LEU A 1 202 ? 11.218 0.704 -4.075 1.00 93.44 202 LEU A CA 1
ATOM 1444 C C . LEU A 1 202 ? 12.065 0.041 -2.985 1.00 93.44 202 LEU A C 1
ATOM 1446 O O . LEU A 1 202 ? 11.569 -0.165 -1.882 1.00 93.44 202 LEU A O 1
ATOM 1450 N N . THR A 1 203 ? 13.342 -0.230 -3.258 1.00 94.69 203 THR A N 1
ATOM 1451 C CA . THR A 1 203 ? 14.269 -0.818 -2.278 1.00 94.69 203 THR A CA 1
ATOM 1452 C C . THR A 1 203 ? 14.359 0.044 -1.022 1.00 94.69 203 THR A C 1
ATOM 1454 O O . THR A 1 203 ? 14.119 -0.453 0.077 1.00 94.69 203 THR A O 1
ATOM 1457 N N . ALA A 1 204 ? 14.582 1.352 -1.179 1.00 94.00 204 ALA A N 1
ATOM 1458 C CA . ALA A 1 204 ? 14.640 2.285 -0.055 1.00 94.00 204 ALA A CA 1
ATOM 1459 C C . ALA A 1 204 ? 13.339 2.283 0.771 1.00 94.00 204 ALA A C 1
ATOM 1461 O O . ALA A 1 204 ? 13.373 2.274 1.999 1.00 94.00 204 ALA A O 1
ATOM 1462 N N . ARG A 1 205 ? 12.174 2.227 0.112 1.00 91.62 205 ARG A N 1
ATOM 1463 C CA . ARG A 1 205 ? 10.872 2.161 0.801 1.00 91.62 205 ARG A CA 1
ATOM 1464 C C . ARG A 1 205 ? 10.655 0.857 1.549 1.00 91.62 205 ARG A C 1
ATOM 1466 O O . ARG A 1 205 ? 10.059 0.857 2.622 1.00 91.62 205 ARG A O 1
ATOM 1473 N N . VAL A 1 206 ? 11.119 -0.250 0.985 1.00 90.75 206 VAL A N 1
ATOM 1474 C CA . VAL A 1 206 ? 11.040 -1.555 1.635 1.00 90.75 206 VAL A CA 1
ATOM 1475 C C . VAL A 1 206 ? 11.955 -1.602 2.857 1.00 90.75 206 VAL A C 1
ATOM 1477 O O . VAL A 1 206 ? 11.552 -2.160 3.872 1.00 90.75 206 VAL A O 1
ATOM 1480 N N . GLU A 1 207 ? 13.138 -0.987 2.796 1.00 92.00 207 GLU A N 1
ATOM 1481 C CA . GLU A 1 207 ? 14.048 -0.853 3.940 1.00 92.00 207 GLU A CA 1
ATOM 1482 C C . GLU A 1 207 ? 13.478 0.042 5.048 1.00 92.00 207 GLU A C 1
ATOM 1484 O O . GLU A 1 207 ? 13.593 -0.304 6.220 1.00 92.00 207 GLU A O 1
ATOM 1489 N N . GLU A 1 208 ? 12.810 1.147 4.702 1.00 90.88 208 GLU A N 1
ATOM 1490 C CA . GLU A 1 208 ? 12.099 2.000 5.670 1.00 90.88 208 GLU A CA 1
ATOM 1491 C C . GLU A 1 208 ? 10.952 1.260 6.386 1.00 90.88 208 GLU A C 1
ATOM 1493 O O . GLU A 1 208 ? 10.592 1.613 7.510 1.00 90.88 208 GLU A O 1
ATOM 1498 N N . ALA A 1 209 ? 10.368 0.249 5.735 1.00 84.81 209 ALA A N 1
ATOM 1499 C CA . ALA A 1 209 ? 9.238 -0.528 6.241 1.00 84.81 209 ALA A CA 1
ATOM 1500 C C . ALA A 1 209 ? 9.630 -1.834 6.968 1.00 84.81 209 ALA A C 1
ATOM 1502 O O . ALA A 1 209 ? 8.743 -2.486 7.530 1.00 84.81 209 ALA A O 1
ATOM 1503 N N . ALA A 1 210 ? 10.904 -2.244 6.917 1.00 77.06 210 ALA A N 1
ATOM 1504 C CA . ALA A 1 210 ? 11.406 -3.540 7.399 1.00 77.06 210 ALA A CA 1
ATOM 1505 C C . ALA A 1 210 ? 11.832 -3.548 8.875 1.00 77.06 210 ALA A C 1
ATOM 1507 O O . ALA A 1 210 ? 11.692 -4.644 9.483 1.00 77.06 210 ALA A O 1
#

Radius of gyration: 41.89 Å; Cα contacts (8 Å, |Δi|>4): 99; chains: 1; bounding box: 142×65×59 Å